Protein AF-C7PXC7-F1 (afdb_monomer_lite)

Structure (mmCIF, N/CA/C/O backbone):
data_AF-C7PXC7-F1
#
_entry.id   AF-C7PXC7-F1
#
loop_
_atom_site.group_PDB
_atom_site.id
_atom_site.type_symbol
_atom_site.label_atom_id
_atom_site.label_alt_id
_atom_site.label_comp_id
_atom_site.label_asym_id
_atom_site.label_entity_id
_atom_site.label_seq_id
_atom_site.pdbx_PDB_ins_code
_atom_site.Cartn_x
_atom_site.Cartn_y
_atom_site.Cartn_z
_atom_site.occupancy
_atom_site.B_iso_or_equiv
_atom_site.auth_seq_id
_atom_site.auth_comp_id
_atom_site.auth_asym_id
_atom_site.auth_atom_id
_atom_site.pdbx_PDB_model_num
ATOM 1 N N . MET A 1 1 ? 40.708 -35.203 -14.924 1.00 46.69 1 MET A N 1
ATOM 2 C CA . MET A 1 1 ? 39.515 -34.508 -14.401 1.00 46.69 1 MET A CA 1
ATOM 3 C C . MET A 1 1 ? 39.346 -33.243 -15.216 1.00 46.69 1 MET A C 1
ATOM 5 O O . MET A 1 1 ? 40.074 -32.284 -15.006 1.00 46.69 1 MET A O 1
ATOM 9 N N . THR A 1 2 ? 38.504 -33.308 -16.240 1.00 40.88 2 THR A N 1
ATOM 10 C CA . THR A 1 2 ? 38.221 -32.206 -17.162 1.00 40.88 2 THR A CA 1
ATOM 11 C C . THR A 1 2 ? 37.295 -31.234 -16.440 1.00 40.88 2 THR A C 1
ATOM 13 O O . THR A 1 2 ? 36.222 -31.642 -16.003 1.00 40.88 2 THR A O 1
ATOM 16 N N . ALA A 1 3 ? 37.729 -29.988 -16.244 1.00 40.59 3 ALA A N 1
ATOM 17 C CA . ALA A 1 3 ? 36.865 -28.939 -15.719 1.00 40.59 3 ALA A CA 1
ATOM 18 C C . ALA A 1 3 ? 35.674 -28.782 -16.673 1.00 40.59 3 ALA A C 1
ATOM 20 O O . ALA A 1 3 ? 35.872 -28.580 -17.873 1.00 40.59 3 ALA A O 1
ATOM 21 N N . ALA A 1 4 ? 34.457 -28.947 -16.153 1.00 44.12 4 ALA A N 1
ATOM 22 C CA . ALA A 1 4 ? 33.250 -28.635 -16.900 1.00 44.12 4 ALA A CA 1
ATOM 23 C C . ALA A 1 4 ? 33.334 -27.169 -17.343 1.00 44.12 4 ALA A C 1
ATOM 25 O O . ALA A 1 4 ? 33.662 -26.294 -16.537 1.00 44.12 4 ALA A O 1
ATOM 26 N N . ALA A 1 5 ? 33.110 -26.921 -18.633 1.00 42.75 5 ALA A N 1
ATOM 27 C CA . ALA A 1 5 ? 32.988 -25.568 -19.147 1.00 42.75 5 ALA A CA 1
ATOM 28 C C . ALA A 1 5 ? 31.879 -24.841 -18.364 1.00 42.75 5 ALA A C 1
ATOM 30 O O . ALA A 1 5 ? 30.877 -25.483 -18.036 1.00 42.75 5 ALA A O 1
ATOM 31 N N . PRO A 1 6 ? 32.046 -23.546 -18.038 1.00 45.69 6 PRO A N 1
ATOM 32 C CA . PRO A 1 6 ? 30.973 -22.775 -17.429 1.00 45.69 6 PRO A CA 1
ATOM 33 C C . PRO A 1 6 ? 29.742 -22.885 -18.330 1.00 45.69 6 PRO A C 1
ATOM 35 O O . PRO A 1 6 ? 29.840 -22.636 -19.534 1.00 45.69 6 PRO A O 1
ATOM 38 N N . GLU A 1 7 ? 28.614 -23.320 -17.759 1.00 50.44 7 GLU A N 1
ATOM 39 C CA . GLU A 1 7 ? 27.317 -23.259 -18.431 1.00 50.44 7 GLU A CA 1
ATOM 40 C C . GLU A 1 7 ? 27.177 -21.863 -19.034 1.00 50.44 7 GLU A C 1
ATOM 42 O O . GLU A 1 7 ? 27.480 -20.872 -18.363 1.00 50.44 7 GLU A O 1
ATOM 47 N N . ALA A 1 8 ? 26.820 -21.794 -20.320 1.00 54.22 8 ALA A N 1
ATOM 48 C CA . ALA A 1 8 ? 26.646 -20.535 -21.027 1.00 54.22 8 ALA A CA 1
ATOM 49 C C . ALA A 1 8 ? 25.685 -19.665 -20.210 1.00 54.22 8 ALA A C 1
ATOM 51 O O . ALA A 1 8 ? 24.493 -19.957 -20.136 1.00 54.22 8 ALA A O 1
ATOM 52 N N . GLY A 1 9 ? 26.239 -18.666 -19.517 1.00 61.06 9 GLY A N 1
ATOM 53 C CA . GLY A 1 9 ? 25.481 -17.834 -18.599 1.00 61.06 9 GLY A CA 1
ATOM 54 C C . GLY A 1 9 ? 24.332 -17.194 -19.359 1.00 61.06 9 GLY A C 1
ATOM 55 O O . GLY A 1 9 ? 24.565 -16.568 -20.393 1.00 61.06 9 GLY A O 1
ATOM 56 N N . VAL A 1 10 ? 23.107 -17.390 -18.864 1.00 73.44 10 VAL A N 1
ATOM 57 C CA . VAL A 1 10 ? 21.910 -16.690 -19.348 1.00 73.44 10 VAL A CA 1
ATOM 58 C C . VAL A 1 10 ? 22.270 -15.215 -19.497 1.00 73.44 10 VAL A C 1
ATOM 60 O O . VAL A 1 10 ? 22.797 -14.626 -18.544 1.00 73.44 10 VAL A O 1
ATOM 63 N N . ARG A 1 11 ? 22.057 -14.632 -20.687 1.00 86.38 11 ARG A N 1
ATOM 64 C CA . ARG A 1 11 ? 22.387 -13.218 -20.891 1.00 86.38 11 ARG A CA 1
ATOM 65 C C . ARG A 1 11 ? 21.546 -12.419 -19.907 1.00 86.38 11 ARG A C 1
ATOM 67 O O . ARG A 1 11 ? 20.379 -12.727 -19.688 1.00 86.38 11 ARG A O 1
ATOM 74 N N . GLU A 1 12 ? 22.128 -11.386 -19.310 1.00 87.31 12 GLU A N 1
ATOM 75 C CA . GLU A 1 12 ? 21.404 -10.531 -18.365 1.00 87.31 12 GLU A CA 1
ATOM 76 C C . GLU A 1 12 ? 20.091 -10.006 -18.968 1.00 87.31 12 GLU A C 1
ATOM 78 O O . GLU A 1 12 ? 19.062 -10.023 -18.298 1.00 87.31 12 GLU A O 1
ATOM 83 N N . ALA A 1 13 ? 20.107 -9.654 -20.256 1.00 91.50 13 ALA A N 1
ATOM 84 C CA . ALA A 1 13 ? 18.925 -9.257 -21.012 1.00 91.50 13 ALA A CA 1
ATOM 85 C C . ALA A 1 13 ? 17.808 -10.319 -21.019 1.00 91.50 13 AL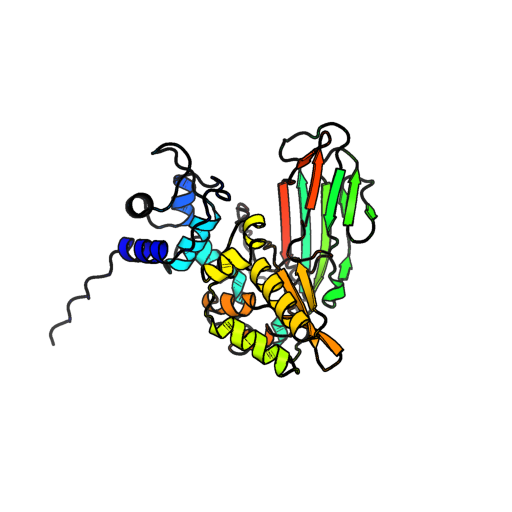A A C 1
ATOM 87 O O . ALA A 1 13 ? 16.654 -9.972 -20.785 1.00 91.50 13 ALA A O 1
ATOM 88 N N . ASP A 1 14 ? 18.135 -11.607 -21.189 1.00 94.50 14 ASP A N 1
ATOM 89 C CA . ASP A 1 14 ? 17.142 -12.693 -21.246 1.00 94.50 14 ASP A CA 1
ATOM 90 C C . ASP A 1 14 ? 16.324 -12.765 -19.942 1.00 94.50 14 ASP A C 1
ATOM 92 O O . ASP A 1 14 ? 15.116 -12.987 -19.966 1.00 94.50 14 ASP A O 1
ATOM 96 N N . ARG A 1 15 ? 16.967 -12.507 -18.793 1.00 95.25 15 ARG A N 1
ATOM 97 C CA . ARG A 1 15 ? 16.298 -12.456 -17.481 1.00 95.25 15 ARG A CA 1
ATOM 98 C C . ARG A 1 15 ? 15.295 -11.305 -17.391 1.00 95.25 15 ARG A C 1
ATOM 100 O O . ARG A 1 15 ? 14.211 -11.477 -16.841 1.00 95.25 15 ARG A O 1
ATOM 107 N N . TRP A 1 16 ? 15.662 -10.125 -17.882 1.00 97.69 16 TRP A N 1
ATOM 108 C CA . TRP A 1 16 ? 14.784 -8.953 -17.867 1.00 97.69 16 TRP A CA 1
ATOM 109 C C . TRP A 1 16 ? 13.616 -9.100 -18.844 1.00 97.69 16 TRP A C 1
ATOM 111 O O . TRP A 1 16 ? 12.503 -8.691 -18.521 1.00 97.69 16 TRP A O 1
ATOM 121 N N . LEU A 1 17 ? 13.847 -9.720 -20.001 1.00 98.06 17 LEU A N 1
ATOM 122 C CA . LEU A 1 17 ? 12.802 -10.017 -20.980 1.00 98.06 17 LEU A CA 1
ATOM 123 C C . LEU A 1 17 ? 11.788 -11.035 -20.433 1.00 98.06 17 LEU A C 1
ATOM 125 O O . LEU A 1 17 ? 10.590 -10.774 -20.488 1.00 98.06 17 LEU A O 1
ATOM 129 N N . ASP A 1 18 ? 12.245 -12.119 -19.799 1.00 97.62 18 ASP A N 1
ATOM 130 C CA . ASP A 1 18 ? 11.357 -13.067 -19.101 1.00 97.62 18 ASP A CA 1
ATOM 131 C C . ASP A 1 18 ? 10.550 -12.386 -17.977 1.00 97.62 18 ASP A C 1
ATOM 133 O O . ASP A 1 18 ? 9.362 -12.650 -17.776 1.00 97.62 18 ASP A O 1
ATOM 137 N N . ALA A 1 19 ? 11.174 -11.458 -17.247 1.00 97.75 19 ALA A N 1
ATOM 138 C CA . ALA A 1 19 ? 10.479 -10.677 -16.231 1.00 97.75 19 ALA A CA 1
ATOM 139 C C . ALA A 1 19 ? 9.395 -9.771 -16.830 1.00 97.75 19 ALA A C 1
ATOM 141 O O . ALA A 1 19 ? 8.314 -9.650 -16.246 1.00 97.75 19 ALA A O 1
ATOM 142 N N . LEU A 1 20 ? 9.654 -9.160 -17.989 1.00 98.50 20 LEU A N 1
ATOM 143 C CA . LEU A 1 20 ? 8.678 -8.339 -18.700 1.00 98.50 20 LEU A CA 1
ATOM 144 C C . LEU A 1 20 ? 7.466 -9.168 -19.132 1.00 98.50 20 LEU A C 1
ATOM 146 O O . LEU A 1 20 ? 6.343 -8.755 -18.857 1.00 98.50 20 LEU A O 1
ATOM 150 N N . GLU A 1 21 ? 7.677 -10.353 -19.708 1.00 97.69 21 GLU A N 1
ATOM 151 C CA . GLU A 1 21 ? 6.592 -11.252 -20.135 1.00 97.69 21 GLU A CA 1
ATOM 152 C C . GLU A 1 21 ? 5.669 -11.656 -18.980 1.00 97.69 21 GLU A C 1
ATOM 154 O O . GLU A 1 21 ? 4.458 -11.801 -19.151 1.00 97.69 21 GLU A O 1
ATOM 159 N N . ARG A 1 22 ? 6.229 -11.816 -17.777 1.00 96.06 22 ARG A N 1
ATOM 160 C CA . ARG A 1 22 ? 5.455 -12.158 -16.581 1.00 96.06 22 ARG A CA 1
ATOM 161 C C . ARG A 1 22 ? 4.819 -10.932 -15.925 1.00 96.06 22 ARG A C 1
ATOM 163 O O . ARG A 1 22 ? 3.880 -11.097 -15.147 1.00 96.06 22 ARG A O 1
ATOM 170 N N . THR A 1 23 ? 5.292 -9.717 -16.172 1.00 97.38 23 THR A N 1
ATOM 171 C CA . THR A 1 23 ? 4.815 -8.524 -15.458 1.00 97.38 23 THR A CA 1
ATOM 172 C C . THR A 1 23 ? 3.424 -8.108 -15.936 1.00 97.38 23 THR A C 1
ATOM 174 O O . THR A 1 23 ? 3.180 -7.952 -17.127 1.00 97.38 23 THR A O 1
ATOM 177 N N . TYR A 1 24 ? 2.499 -7.880 -14.998 1.00 97.75 24 TYR A N 1
ATOM 178 C CA . TYR A 1 24 ? 1.243 -7.205 -15.328 1.00 97.75 24 TYR A CA 1
ATOM 179 C C . TYR A 1 24 ? 1.517 -5.708 -15.495 1.00 97.75 24 TYR A C 1
ATOM 181 O O . TYR A 1 24 ? 1.819 -5.019 -14.517 1.00 97.75 24 TYR A O 1
ATOM 189 N N . LEU A 1 25 ? 1.443 -5.233 -16.737 1.00 98.31 25 LEU A N 1
ATOM 190 C CA . LEU A 1 25 ? 1.681 -3.837 -17.096 1.00 98.31 25 LEU A CA 1
ATOM 191 C C . LEU A 1 25 ? 0.424 -2.993 -16.858 1.00 98.31 25 LEU A C 1
ATOM 193 O O . LEU A 1 25 ? -0.695 -3.435 -17.124 1.00 98.31 25 LEU A O 1
ATOM 197 N N . VAL A 1 26 ? 0.610 -1.760 -16.390 1.00 98.44 26 VAL A N 1
ATOM 198 C CA . VAL A 1 26 ? -0.467 -0.794 -16.159 1.00 98.44 26 VAL A CA 1
ATOM 199 C C . VAL A 1 26 ? -1.205 -0.529 -17.479 1.00 98.44 26 VAL A C 1
ATOM 201 O O . VAL A 1 26 ? -0.589 -0.104 -18.457 1.00 98.44 26 VAL A O 1
ATOM 204 N N . PRO A 1 27 ? -2.523 -0.755 -17.551 1.00 98.06 27 PRO A N 1
ATOM 205 C CA . PRO A 1 27 ? -3.308 -0.442 -18.739 1.00 98.06 27 PRO A CA 1
ATOM 206 C C . PRO A 1 27 ? -3.198 1.028 -19.175 1.00 98.06 27 PRO A C 1
ATOM 208 O O . PRO A 1 27 ? -2.980 1.915 -18.352 1.00 98.06 27 PRO A O 1
ATOM 211 N N . GLU A 1 28 ? -3.348 1.288 -20.476 1.00 97.00 28 GLU A N 1
ATOM 212 C CA . GLU A 1 28 ? -3.158 2.619 -21.079 1.00 97.00 28 GLU A CA 1
ATOM 213 C C . GLU A 1 28 ? -4.016 3.713 -20.422 1.00 97.00 28 GLU A C 1
ATOM 215 O O . GLU A 1 28 ? -3.525 4.810 -20.173 1.00 97.00 28 GLU A O 1
ATOM 220 N N . ASP A 1 29 ? -5.257 3.390 -20.058 1.00 96.88 29 ASP A N 1
ATOM 221 C CA . ASP A 1 29 ? -6.220 4.275 -19.394 1.00 96.88 29 ASP A CA 1
ATOM 222 C C . ASP A 1 29 ? -5.796 4.724 -17.983 1.00 96.88 29 ASP A C 1
ATOM 224 O O . ASP A 1 29 ? -6.312 5.718 -17.473 1.00 96.88 29 ASP A O 1
ATOM 228 N N . HIS A 1 30 ? -4.829 4.035 -17.372 1.00 97.25 30 HIS A N 1
ATOM 229 C CA . HIS A 1 30 ? -4.297 4.338 -16.037 1.00 97.25 30 HIS A CA 1
ATOM 230 C C . HIS A 1 30 ? -2.814 4.727 -16.041 1.00 97.25 30 HIS A C 1
ATOM 232 O O . HIS A 1 30 ? -2.253 5.026 -14.983 1.00 97.25 30 HIS A O 1
ATOM 238 N N . ARG A 1 31 ? -2.167 4.707 -17.208 1.00 97.06 31 ARG A N 1
ATOM 239 C CA . ARG A 1 31 ? -0.724 4.905 -17.344 1.00 97.06 31 ARG A CA 1
ATOM 240 C C . ARG A 1 31 ? -0.350 6.372 -17.162 1.00 97.06 31 ARG A C 1
ATOM 242 O O . ARG A 1 31 ? -0.932 7.258 -17.785 1.00 97.06 31 ARG A O 1
ATOM 249 N N . VAL A 1 32 ? 0.683 6.632 -16.363 1.00 95.31 32 VAL A N 1
ATOM 250 C CA . VAL A 1 32 ? 1.208 7.986 -16.145 1.00 95.31 32 VAL A CA 1
ATOM 251 C C . VAL A 1 32 ? 2.721 8.008 -16.317 1.00 95.31 32 VAL A C 1
ATOM 253 O O . VAL A 1 32 ? 3.456 7.327 -15.606 1.00 95.31 32 VAL A O 1
ATOM 256 N N . GLY A 1 33 ? 3.197 8.855 -17.229 1.00 96.50 33 GLY A N 1
ATOM 257 C CA . GLY A 1 33 ? 4.624 9.076 -17.444 1.00 96.50 33 GLY A CA 1
ATOM 258 C C . GLY A 1 33 ? 5.230 9.759 -16.225 1.00 96.50 33 GLY A C 1
ATOM 259 O O . GLY A 1 33 ? 4.829 10.870 -15.881 1.00 96.50 33 GLY A O 1
ATOM 260 N N . TYR A 1 34 ? 6.158 9.080 -15.551 1.00 96.38 34 TYR A N 1
ATOM 261 C CA . TYR A 1 34 ? 6.725 9.559 -14.290 1.00 96.38 34 TYR A CA 1
ATOM 262 C C . TYR A 1 34 ? 8.249 9.633 -14.316 1.00 96.38 34 TYR A C 1
ATOM 264 O O . TYR A 1 34 ? 8.823 10.619 -13.859 1.00 96.38 34 TYR A O 1
ATOM 272 N N . PHE A 1 35 ? 8.907 8.606 -14.851 1.00 97.44 35 PHE A N 1
ATOM 273 C CA . PHE A 1 35 ? 10.362 8.562 -14.952 1.00 97.44 35 PHE A CA 1
ATOM 274 C C . PHE A 1 35 ? 10.802 8.786 -16.387 1.00 97.44 35 PHE A C 1
ATOM 276 O O . PHE A 1 35 ? 10.291 8.127 -17.285 1.00 97.44 35 PHE A O 1
ATOM 283 N N . ASP A 1 36 ? 11.769 9.673 -16.596 1.00 97.56 36 ASP A N 1
ATOM 284 C CA . ASP A 1 36 ? 12.503 9.709 -17.856 1.00 97.56 36 ASP A CA 1
ATOM 285 C C . ASP A 1 36 ? 13.440 8.489 -17.974 1.00 97.56 36 ASP A C 1
ATOM 287 O O . ASP A 1 36 ? 13.603 7.690 -17.042 1.00 97.56 36 ASP A O 1
ATOM 291 N N . ARG A 1 37 ? 14.082 8.344 -19.134 1.00 96.94 37 ARG A N 1
ATOM 292 C CA . ARG A 1 37 ? 15.039 7.263 -19.404 1.00 96.94 37 ARG A CA 1
ATOM 293 C C . ARG A 1 37 ? 16.194 7.200 -18.398 1.00 96.94 37 ARG A C 1
ATOM 295 O O . ARG A 1 37 ? 16.595 6.105 -18.004 1.00 96.94 37 ARG A O 1
ATOM 302 N N . VAL A 1 38 ? 16.728 8.344 -17.964 1.00 97.06 38 VAL A N 1
ATOM 303 C CA . VAL A 1 38 ? 17.860 8.394 -17.021 1.00 97.06 38 VAL A CA 1
ATOM 304 C C . VAL A 1 38 ? 17.432 7.853 -15.659 1.00 97.06 38 VAL A C 1
ATOM 306 O O . VAL A 1 38 ? 18.125 7.018 -15.075 1.00 97.06 38 VAL A O 1
ATOM 309 N N . ALA A 1 39 ? 16.267 8.273 -15.171 1.00 97.62 39 ALA A N 1
ATOM 310 C CA . ALA A 1 39 ? 15.699 7.787 -13.925 1.00 97.62 39 ALA A CA 1
ATOM 311 C C . ALA A 1 39 ? 15.306 6.303 -14.010 1.00 97.62 39 ALA A C 1
ATOM 313 O O . ALA A 1 39 ? 15.524 5.566 -13.049 1.00 97.62 39 ALA A O 1
ATOM 314 N N . ALA A 1 40 ? 14.797 5.839 -15.157 1.00 97.81 40 ALA A N 1
ATOM 315 C CA . ALA A 1 40 ? 14.513 4.424 -15.386 1.00 97.81 40 ALA A CA 1
ATOM 316 C C . ALA A 1 40 ? 15.787 3.564 -15.291 1.00 97.81 40 ALA A C 1
ATOM 318 O O . ALA A 1 40 ? 15.799 2.551 -14.588 1.00 97.81 40 ALA A O 1
ATOM 319 N N . LEU A 1 41 ? 16.886 3.997 -15.920 1.00 97.88 41 LEU A N 1
ATOM 320 C CA . LEU A 1 41 ? 18.187 3.324 -15.826 1.00 97.88 41 LEU A CA 1
ATOM 321 C C . LEU A 1 41 ? 18.738 3.321 -14.397 1.00 97.88 41 LEU A C 1
ATOM 323 O O . LEU A 1 41 ? 19.240 2.295 -13.931 1.00 97.88 41 LEU A O 1
ATOM 327 N N . ASP A 1 42 ? 18.628 4.442 -13.681 1.00 97.81 42 ASP A N 1
ATOM 328 C CA . ASP A 1 42 ? 19.062 4.534 -12.285 1.00 97.81 42 ASP A CA 1
ATOM 329 C C . ASP A 1 42 ? 18.242 3.613 -11.366 1.00 97.81 42 ASP A C 1
ATOM 331 O O . ASP A 1 42 ? 18.792 2.957 -10.477 1.00 97.81 42 ASP A O 1
ATOM 335 N N . MET A 1 43 ? 16.935 3.505 -11.613 1.00 97.19 43 MET A N 1
ATOM 336 C CA . MET A 1 43 ? 16.022 2.654 -10.856 1.00 97.19 43 MET A CA 1
ATOM 337 C C . MET A 1 43 ? 16.260 1.162 -11.123 1.00 97.19 43 MET A C 1
ATOM 339 O O . MET A 1 43 ? 16.385 0.388 -10.169 1.00 97.19 43 MET A O 1
ATOM 343 N N . LEU A 1 44 ? 16.335 0.753 -12.394 1.00 97.94 44 LEU A N 1
ATOM 344 C CA . LEU A 1 44 ? 16.456 -0.654 -12.790 1.00 97.94 44 LEU A CA 1
ATOM 345 C C . LEU A 1 44 ? 17.882 -1.198 -12.658 1.00 97.94 44 LEU A C 1
ATOM 347 O O . LEU A 1 44 ? 18.051 -2.374 -12.352 1.00 97.94 44 LEU A O 1
ATOM 351 N N . ARG A 1 45 ? 18.902 -0.354 -12.868 1.00 97.62 45 ARG A N 1
ATOM 352 C CA . ARG A 1 45 ? 20.327 -0.739 -12.901 1.00 97.62 45 ARG A CA 1
ATOM 353 C C . ARG A 1 45 ? 20.674 -1.807 -13.956 1.00 97.62 45 ARG A C 1
ATOM 355 O O . ARG A 1 45 ? 21.669 -2.497 -13.787 1.00 97.62 45 ARG A O 1
ATOM 362 N N . CYS A 1 46 ? 19.895 -1.921 -15.035 1.00 96.12 46 CYS A N 1
ATOM 363 C CA . CYS A 1 46 ? 20.058 -2.951 -16.075 1.00 96.12 46 CYS A CA 1
ATOM 364 C C . CYS A 1 46 ? 20.992 -2.564 -17.241 1.00 96.12 46 CYS A C 1
ATOM 366 O O . CYS A 1 46 ? 21.341 -3.413 -18.052 1.00 96.12 46 CYS A O 1
ATOM 368 N N . GLY A 1 47 ? 21.423 -1.301 -17.326 1.00 96.12 47 GLY A N 1
ATOM 369 C CA . GLY A 1 47 ? 22.220 -0.799 -18.451 1.00 96.12 47 GLY A CA 1
ATOM 370 C C . GLY A 1 47 ? 21.368 -0.381 -19.654 1.00 96.12 47 GLY A C 1
ATOM 371 O O . GLY A 1 47 ? 20.187 -0.706 -19.752 1.00 96.12 47 GLY A O 1
ATOM 372 N N . GLU A 1 48 ? 21.965 0.403 -20.552 1.00 96.75 48 GLU A N 1
ATOM 373 C CA . GLU A 1 48 ? 21.235 1.032 -21.658 1.00 96.75 48 GLU A CA 1
ATOM 374 C C . GLU A 1 48 ? 20.752 0.020 -22.703 1.00 96.75 48 GLU A C 1
ATOM 376 O O . GLU A 1 48 ? 19.577 0.034 -23.061 1.00 96.75 48 GLU A O 1
ATOM 381 N N . GLU A 1 49 ? 21.619 -0.913 -23.104 1.00 96.69 49 GLU A N 1
ATOM 382 C CA . GLU A 1 49 ? 21.294 -1.967 -24.076 1.00 96.69 49 GLU A CA 1
ATOM 383 C C . GLU A 1 49 ? 20.099 -2.820 -23.617 1.00 96.69 49 GLU A C 1
ATOM 385 O O . GLU A 1 49 ? 19.189 -3.092 -24.396 1.00 96.69 49 GLU A O 1
ATOM 390 N N . VAL A 1 50 ? 20.046 -3.189 -22.330 1.00 97.62 50 VAL A N 1
ATOM 391 C CA . VAL A 1 50 ? 18.929 -3.975 -21.779 1.00 97.62 50 VAL A CA 1
ATOM 392 C C . VAL A 1 50 ? 17.634 -3.166 -21.770 1.00 97.62 50 VAL A C 1
ATOM 394 O O . VAL A 1 50 ? 16.579 -3.703 -22.101 1.00 97.62 50 VAL A O 1
ATOM 397 N N . LEU A 1 51 ? 17.685 -1.874 -21.428 1.00 97.69 51 LEU A N 1
ATOM 398 C CA . LEU A 1 51 ? 16.496 -1.022 -21.476 1.00 97.69 51 LEU A CA 1
ATOM 399 C C . LEU A 1 51 ? 15.972 -0.856 -22.912 1.00 97.69 51 LEU A C 1
ATOM 401 O O . LEU A 1 51 ? 14.760 -0.848 -23.120 1.00 97.69 51 LEU A O 1
ATOM 405 N N . GLU A 1 52 ? 16.854 -0.755 -23.908 1.00 96.75 52 GLU A N 1
ATOM 406 C CA . GLU A 1 52 ? 16.457 -0.743 -25.322 1.00 96.75 52 GLU A CA 1
ATOM 407 C C . GLU A 1 52 ? 15.799 -2.055 -25.746 1.00 96.75 52 GLU A C 1
ATOM 409 O O . GLU A 1 52 ? 14.754 -2.028 -26.401 1.00 96.75 52 GLU A O 1
ATOM 414 N N . GLU A 1 53 ? 16.369 -3.196 -25.347 1.00 97.56 53 GLU A N 1
ATOM 415 C CA . GLU A 1 53 ? 15.771 -4.508 -25.600 1.00 97.56 53 GLU A CA 1
ATOM 416 C C . GLU A 1 53 ? 14.382 -4.624 -24.944 1.00 97.56 53 GLU A C 1
ATOM 418 O O . GLU A 1 53 ? 13.445 -5.082 -25.596 1.00 97.56 53 GLU A O 1
ATOM 423 N N . LEU A 1 54 ? 14.208 -4.128 -23.713 1.00 98.06 54 LEU A N 1
ATOM 424 C CA . LEU A 1 54 ? 12.918 -4.092 -23.013 1.00 98.06 54 LEU A CA 1
ATOM 425 C C . LEU A 1 54 ? 11.874 -3.233 -23.739 1.00 98.06 54 LEU A C 1
ATOM 427 O O . LEU A 1 54 ? 10.747 -3.682 -23.939 1.00 98.06 54 LEU A O 1
ATOM 431 N N . VAL A 1 55 ? 12.230 -2.015 -24.160 1.00 97.75 55 VAL A N 1
ATOM 432 C CA . VAL A 1 55 ? 11.321 -1.133 -24.920 1.00 97.75 55 VAL A CA 1
ATOM 433 C C . VAL A 1 55 ? 10.937 -1.783 -26.248 1.00 97.75 55 VAL A C 1
ATOM 435 O O . VAL A 1 55 ? 9.759 -1.833 -26.599 1.00 97.75 55 VAL A O 1
ATOM 438 N N . LYS A 1 56 ? 11.909 -2.362 -26.960 1.00 97.25 56 LYS A N 1
ATOM 439 C CA . LYS A 1 56 ? 11.664 -3.097 -28.208 1.00 97.25 56 LYS A CA 1
ATOM 440 C C . LYS A 1 56 ? 10.762 -4.319 -28.001 1.00 97.25 56 LYS A C 1
ATOM 442 O O . LYS A 1 56 ? 9.988 -4.652 -28.896 1.00 97.25 56 LYS A O 1
ATOM 447 N N . ALA A 1 57 ? 10.860 -4.972 -26.846 1.00 97.94 57 ALA A N 1
ATOM 448 C CA . ALA A 1 57 ? 10.033 -6.112 -26.462 1.00 97.94 57 ALA A CA 1
ATOM 449 C C . ALA A 1 57 ? 8.642 -5.721 -25.931 1.00 97.94 57 ALA A C 1
ATOM 451 O O . ALA A 1 57 ? 7.831 -6.602 -25.658 1.00 97.94 57 ALA A O 1
ATOM 452 N N . GLY A 1 58 ? 8.336 -4.424 -25.823 1.00 97.56 58 GLY A N 1
ATOM 453 C CA . GLY A 1 58 ? 7.005 -3.938 -25.464 1.00 97.56 58 GLY A CA 1
ATOM 454 C C . GLY A 1 58 ? 6.873 -3.381 -24.049 1.00 97.56 58 GLY A C 1
ATOM 455 O O . GLY A 1 58 ? 5.744 -3.215 -23.594 1.00 97.56 58 GLY A O 1
ATOM 456 N N . LEU A 1 59 ? 7.971 -3.054 -23.353 1.00 98.19 59 LEU A N 1
ATOM 457 C CA . LEU A 1 59 ? 7.891 -2.206 -22.159 1.00 98.19 59 LEU A CA 1
ATOM 458 C C . LEU A 1 59 ? 7.299 -0.848 -22.572 1.00 98.19 59 LEU A C 1
ATOM 460 O O . LEU A 1 59 ? 7.942 -0.140 -23.353 1.00 98.19 59 LEU A O 1
ATOM 464 N N . PRO A 1 60 ? 6.105 -0.452 -22.094 1.00 97.88 60 PRO A N 1
ATOM 465 C CA . PRO A 1 60 ? 5.402 0.618 -22.773 1.00 97.88 60 PRO A CA 1
ATOM 466 C C . PRO A 1 60 ? 5.834 1.990 -22.262 1.00 97.88 60 PRO A C 1
ATOM 468 O O . PRO A 1 60 ? 6.061 2.212 -21.068 1.00 97.88 60 PRO A O 1
ATOM 471 N N . THR A 1 61 ? 5.923 2.921 -23.200 1.00 97.69 61 THR A N 1
ATOM 472 C CA . THR A 1 61 ? 6.446 4.269 -23.004 1.00 97.69 61 THR A CA 1
ATOM 473 C C . THR A 1 61 ? 5.410 5.313 -23.394 1.00 97.69 61 THR A C 1
ATOM 475 O O . THR A 1 61 ? 4.459 5.045 -24.127 1.00 97.69 61 THR A O 1
ATOM 478 N N . LEU A 1 62 ? 5.590 6.521 -22.876 1.00 97.06 62 LEU A N 1
ATOM 479 C CA . LEU A 1 62 ? 4.841 7.711 -23.261 1.00 97.06 62 LEU A CA 1
ATOM 480 C C . LEU A 1 62 ? 5.807 8.742 -23.849 1.00 97.06 62 LEU A C 1
ATOM 482 O O . LEU A 1 62 ? 6.951 8.833 -23.411 1.00 97.06 62 LEU A O 1
ATOM 486 N N . GLY A 1 63 ? 5.340 9.555 -24.793 1.00 94.38 63 GLY A N 1
ATOM 487 C CA . GLY A 1 63 ? 6.176 10.549 -25.473 1.00 94.38 63 GLY A CA 1
ATOM 488 C C . GLY A 1 63 ? 6.882 10.008 -26.718 1.00 94.38 63 GLY A C 1
ATOM 489 O O . GLY A 1 63 ? 6.573 8.926 -27.213 1.00 94.38 63 GLY A O 1
ATOM 490 N N . GLU A 1 64 ? 7.788 10.815 -27.265 1.00 91.50 64 GLU A N 1
ATOM 491 C CA . GLU A 1 64 ? 8.543 10.490 -28.480 1.00 91.50 64 GLU A CA 1
ATOM 492 C C . GLU A 1 64 ? 9.779 9.638 -28.165 1.00 91.50 64 GLU A C 1
ATOM 494 O O . GLU A 1 64 ? 10.290 9.647 -27.044 1.00 91.50 64 GLU A O 1
ATOM 499 N N . SER A 1 65 ? 10.295 8.922 -29.169 1.00 86.75 65 SER A N 1
ATOM 500 C CA . SER A 1 65 ? 11.507 8.119 -28.991 1.00 86.75 65 SER A CA 1
ATOM 501 C C . SER A 1 65 ? 12.724 8.995 -28.664 1.00 86.75 65 SER A C 1
ATOM 503 O O . SER A 1 65 ? 12.935 10.032 -29.291 1.00 86.75 65 SER A O 1
ATOM 505 N N . GLY A 1 66 ? 13.516 8.590 -27.670 1.00 81.94 66 GLY A N 1
ATOM 506 C CA . GLY A 1 66 ? 14.609 9.375 -27.090 1.00 81.94 66 GLY A CA 1
ATOM 507 C C . GLY A 1 66 ? 14.171 10.399 -26.033 1.00 81.94 66 GLY A C 1
ATOM 508 O O . GLY A 1 66 ? 15.024 10.986 -25.367 1.00 81.94 66 GLY A O 1
ATOM 509 N N . ALA A 1 67 ? 12.864 10.604 -25.856 1.00 92.88 67 ALA A N 1
ATOM 510 C CA . ALA A 1 67 ? 12.264 11.442 -24.820 1.00 92.88 67 ALA A CA 1
ATOM 511 C C . ALA A 1 67 ? 11.150 10.680 -24.079 1.00 92.88 67 ALA A C 1
ATOM 513 O O . ALA A 1 67 ? 10.142 11.266 -23.672 1.00 92.88 67 ALA A O 1
ATOM 514 N N . GLU A 1 68 ? 11.325 9.362 -23.940 1.00 95.75 68 GLU A N 1
ATOM 515 C CA . GLU A 1 68 ? 10.325 8.482 -23.356 1.00 95.75 68 GLU A CA 1
ATOM 516 C C . GLU A 1 68 ? 10.156 8.715 -21.853 1.00 95.75 68 GLU A C 1
ATOM 518 O O . GLU A 1 68 ? 11.121 8.871 -21.097 1.00 95.75 68 GLU A O 1
ATOM 523 N N . TRP A 1 69 ? 8.901 8.631 -21.421 1.00 98.12 69 TRP A N 1
ATOM 524 C CA . TRP A 1 69 ? 8.501 8.555 -20.028 1.00 98.12 69 TRP A CA 1
ATOM 525 C C . TRP A 1 69 ? 7.940 7.172 -19.718 1.00 98.12 69 TRP A C 1
ATOM 527 O O . TRP A 1 69 ? 7.124 6.627 -20.462 1.00 98.12 69 TRP A O 1
ATOM 537 N N . PHE A 1 70 ? 8.348 6.627 -18.582 1.00 98.38 70 PHE A N 1
ATOM 538 C CA . PHE A 1 70 ? 7.961 5.314 -18.093 1.00 98.38 70 PHE A CA 1
ATOM 539 C C . PHE A 1 70 ? 7.007 5.448 -16.910 1.00 98.38 70 PHE A C 1
ATOM 541 O O . PHE A 1 70 ? 7.135 6.360 -16.080 1.00 98.38 70 PHE A O 1
ATOM 548 N N . ASP A 1 71 ? 6.067 4.509 -16.816 1.00 98.12 71 ASP A N 1
ATOM 549 C CA . ASP A 1 71 ? 5.210 4.390 -15.644 1.00 98.12 71 ASP A CA 1
ATOM 550 C C . ASP A 1 71 ? 6.008 3.814 -14.468 1.00 98.12 71 ASP A C 1
ATOM 552 O O . ASP A 1 71 ? 6.682 2.786 -14.577 1.00 98.12 71 ASP A O 1
ATOM 556 N N . ARG A 1 72 ? 5.942 4.484 -13.315 1.00 97.25 72 ARG A N 1
ATOM 557 C CA . ARG A 1 72 ? 6.691 4.076 -12.119 1.00 97.25 72 ARG A CA 1
ATOM 558 C C . ARG A 1 72 ? 6.291 2.695 -11.599 1.00 97.25 72 ARG A C 1
ATOM 560 O O . ARG A 1 72 ? 7.125 2.026 -10.995 1.00 97.25 72 ARG A O 1
ATOM 567 N N . PHE A 1 73 ? 5.033 2.292 -11.776 1.00 97.62 73 PHE A N 1
ATOM 568 C CA . PHE A 1 73 ? 4.525 1.013 -11.293 1.00 97.62 73 PHE A CA 1
ATOM 569 C C . PHE A 1 73 ? 5.008 -0.129 -12.186 1.00 97.62 73 PHE A C 1
ATOM 571 O O . PHE A 1 73 ? 5.450 -1.146 -11.654 1.00 97.62 73 PHE A O 1
ATOM 578 N N . ASP A 1 74 ? 5.038 0.079 -13.506 1.00 98.50 74 ASP A N 1
ATOM 579 C CA . ASP A 1 74 ? 5.630 -0.873 -14.455 1.00 98.50 74 ASP A CA 1
ATOM 580 C C . ASP A 1 74 ? 7.109 -1.108 -14.134 1.00 98.50 74 ASP A C 1
ATOM 582 O O . ASP A 1 74 ? 7.523 -2.251 -13.944 1.00 98.50 74 ASP A O 1
ATOM 586 N N . LEU A 1 75 ? 7.896 -0.034 -13.972 1.00 98.38 75 LEU A N 1
ATOM 587 C CA . LEU A 1 75 ? 9.316 -0.161 -13.623 1.00 98.38 75 LEU A CA 1
ATOM 588 C C . LEU A 1 75 ? 9.527 -0.837 -12.263 1.00 98.38 75 LEU A C 1
ATOM 590 O O . LEU A 1 75 ? 10.464 -1.616 -12.097 1.00 98.38 75 LEU A O 1
ATOM 594 N N . PHE A 1 76 ? 8.670 -0.549 -11.281 1.00 97.75 76 PHE A N 1
ATOM 595 C CA . PHE A 1 76 ? 8.757 -1.155 -9.955 1.00 97.75 76 PHE A CA 1
ATOM 596 C C . PHE A 1 76 ? 8.481 -2.659 -10.004 1.00 97.75 76 PHE A C 1
ATOM 598 O O . PHE A 1 76 ? 9.272 -3.437 -9.475 1.00 97.75 76 PHE A O 1
ATOM 605 N N . ASN A 1 77 ? 7.391 -3.072 -10.652 1.00 97.88 77 ASN A N 1
ATOM 606 C CA . ASN A 1 77 ? 7.021 -4.482 -10.756 1.00 97.88 77 ASN A CA 1
ATOM 607 C C . ASN A 1 77 ? 8.036 -5.264 -11.597 1.00 97.88 77 ASN A C 1
ATOM 609 O O . ASN A 1 77 ? 8.444 -6.349 -11.189 1.00 97.88 77 ASN A O 1
ATOM 613 N N . LEU A 1 78 ? 8.512 -4.683 -12.704 1.00 98.44 78 LEU A N 1
ATOM 614 C CA . LEU A 1 78 ? 9.548 -5.283 -13.544 1.00 98.44 78 LEU A CA 1
ATOM 615 C C . LEU A 1 78 ? 10.851 -5.502 -12.764 1.00 98.44 78 LEU A C 1
ATOM 617 O O . LEU A 1 78 ? 11.456 -6.569 -12.852 1.00 98.44 78 LEU A O 1
ATOM 621 N N . ALA A 1 79 ? 11.268 -4.515 -11.966 1.00 97.94 79 ALA A N 1
ATOM 622 C CA . ALA A 1 79 ? 12.450 -4.629 -11.116 1.00 97.94 79 ALA A CA 1
ATOM 623 C C . ALA A 1 79 ? 12.343 -5.780 -10.106 1.00 97.94 79 ALA A C 1
ATOM 625 O O . ALA A 1 79 ? 13.324 -6.481 -9.877 1.00 97.94 79 ALA A O 1
ATOM 626 N N . LEU A 1 80 ? 11.166 -5.996 -9.512 1.00 96.38 80 LEU A N 1
ATOM 627 C CA . LEU A 1 80 ? 10.948 -7.122 -8.599 1.00 96.38 80 LEU A CA 1
ATOM 628 C C . LEU A 1 80 ? 10.889 -8.464 -9.330 1.00 96.38 80 LEU A C 1
ATOM 630 O O . LEU A 1 80 ? 11.453 -9.443 -8.848 1.00 96.38 80 LEU A O 1
ATOM 634 N N . ALA A 1 81 ? 10.236 -8.507 -10.492 1.00 96.94 81 ALA A N 1
ATOM 635 C CA . ALA A 1 81 ? 10.109 -9.716 -11.297 1.00 96.94 81 ALA A CA 1
ATOM 636 C C . ALA A 1 81 ? 11.452 -10.179 -11.888 1.00 96.94 81 ALA A C 1
ATOM 638 O O . ALA A 1 81 ? 11.632 -11.377 -12.121 1.00 96.94 81 ALA A O 1
ATOM 639 N N . SER A 1 82 ? 12.398 -9.255 -12.106 1.00 96.88 82 SER A N 1
ATOM 640 C CA . SER A 1 82 ? 13.701 -9.577 -12.691 1.00 96.88 82 SER A CA 1
ATOM 641 C C . SER A 1 82 ? 14.593 -10.393 -11.769 1.00 96.88 82 SER A C 1
ATOM 643 O O . SER A 1 82 ? 15.413 -11.160 -12.262 1.00 96.88 82 SER A O 1
ATOM 645 N N . GLY A 1 83 ? 14.474 -10.259 -10.445 1.00 95.06 83 GLY A N 1
ATOM 646 C CA . GLY A 1 83 ? 15.373 -10.945 -9.514 1.00 95.06 83 GLY A CA 1
ATOM 647 C C . GLY A 1 83 ? 16.847 -10.567 -9.727 1.00 95.06 83 GLY A C 1
ATOM 648 O O . GLY A 1 83 ? 17.745 -11.387 -9.515 1.00 95.06 83 GLY A O 1
ATOM 649 N N . SER A 1 84 ? 17.123 -9.350 -10.209 1.00 95.06 84 SER A N 1
ATOM 650 C CA . SER A 1 84 ? 18.486 -8.855 -10.441 1.00 95.06 84 SER A CA 1
ATOM 651 C C . SER A 1 84 ? 19.277 -8.675 -9.140 1.00 95.06 84 SER A C 1
ATOM 653 O O . SER A 1 84 ? 20.505 -8.727 -9.144 1.00 95.06 84 SER A O 1
ATOM 655 N N . GLN A 1 85 ? 18.575 -8.459 -8.021 1.00 94.75 85 GLN A N 1
ATOM 656 C CA . GLN A 1 85 ? 19.093 -8.098 -6.697 1.00 94.75 85 GLN A CA 1
ATOM 657 C C . GLN A 1 85 ? 19.877 -6.774 -6.648 1.00 94.75 85 GLN A C 1
ATOM 659 O O . GLN A 1 85 ? 20.372 -6.375 -5.587 1.00 94.75 85 GLN A O 1
ATOM 664 N N . ILE A 1 86 ? 20.002 -6.069 -7.774 1.00 95.75 86 ILE A N 1
ATOM 665 C CA . ILE A 1 86 ? 20.781 -4.833 -7.886 1.00 95.75 86 ILE A CA 1
ATOM 666 C C . ILE A 1 86 ? 19.908 -3.594 -8.054 1.00 95.75 86 ILE A C 1
ATOM 668 O O . ILE A 1 86 ? 20.383 -2.501 -7.714 1.00 95.75 86 ILE A O 1
ATOM 672 N N . SER A 1 87 ? 18.665 -3.760 -8.508 1.00 97.38 87 SER A N 1
ATOM 673 C CA . SER A 1 87 ? 17.728 -2.662 -8.728 1.00 97.38 87 SER A CA 1
ATOM 674 C C . SER A 1 87 ? 17.380 -1.932 -7.424 1.00 97.38 87 SER A C 1
ATOM 676 O O . SER A 1 87 ? 17.486 -2.468 -6.312 1.00 97.38 87 SER A O 1
ATOM 678 N N . VAL A 1 88 ? 16.979 -0.665 -7.551 1.00 96.62 88 VAL A N 1
ATOM 679 C CA . VAL A 1 88 ? 16.572 0.162 -6.408 1.00 96.62 88 VAL A CA 1
ATOM 680 C C . VAL A 1 88 ? 15.330 -0.419 -5.709 1.00 96.62 88 VAL A C 1
ATOM 682 O O . VAL A 1 88 ? 15.386 -0.549 -4.483 1.00 96.62 88 VAL A O 1
ATOM 685 N N . PRO A 1 89 ? 14.250 -0.832 -6.414 1.00 95.81 89 PRO A N 1
ATOM 686 C CA . PRO A 1 89 ? 13.073 -1.433 -5.780 1.00 95.81 89 PRO A CA 1
ATOM 687 C C . PRO A 1 89 ? 13.369 -2.704 -4.982 1.00 95.81 89 PRO A C 1
ATOM 689 O O . PRO A 1 89 ? 12.928 -2.802 -3.838 1.00 95.81 89 PRO A O 1
ATOM 692 N N . GLU A 1 90 ? 14.161 -3.638 -5.524 1.00 95.75 90 GLU A N 1
ATOM 693 C CA . GLU A 1 90 ? 14.511 -4.884 -4.824 1.00 95.75 90 GLU A CA 1
ATOM 694 C C . GLU A 1 90 ? 15.268 -4.598 -3.524 1.00 95.75 90 GLU A C 1
ATOM 696 O O . GLU A 1 90 ? 14.907 -5.092 -2.454 1.00 95.75 90 GLU A O 1
ATOM 701 N N . LYS A 1 91 ? 16.292 -3.737 -3.585 1.00 95.31 91 LYS A N 1
ATOM 702 C CA . LYS A 1 91 ? 17.062 -3.328 -2.400 1.00 95.31 91 LYS A CA 1
ATOM 703 C C . LYS A 1 91 ? 16.187 -2.622 -1.371 1.00 95.31 91 LYS A C 1
ATOM 705 O O . LYS A 1 91 ? 16.323 -2.869 -0.171 1.00 95.31 91 LYS A O 1
ATOM 710 N N . ALA A 1 92 ? 15.300 -1.745 -1.832 1.00 93.25 92 ALA A N 1
ATOM 711 C CA . ALA A 1 92 ? 14.427 -0.971 -0.968 1.00 93.25 92 ALA A CA 1
ATOM 712 C C . ALA A 1 92 ? 13.389 -1.855 -0.263 1.00 93.25 92 ALA A C 1
ATOM 714 O O . ALA A 1 92 ? 13.234 -1.730 0.954 1.00 93.25 92 ALA A O 1
ATOM 715 N N . ILE A 1 93 ? 12.743 -2.785 -0.977 1.00 92.94 93 ILE A N 1
ATOM 716 C CA . ILE A 1 93 ? 11.832 -3.774 -0.383 1.00 92.94 93 ILE A CA 1
ATOM 717 C C . ILE A 1 93 ? 12.582 -4.681 0.590 1.00 92.94 93 ILE A C 1
ATOM 719 O O . ILE A 1 93 ? 12.169 -4.799 1.742 1.00 92.94 93 ILE A O 1
ATOM 723 N N . LYS A 1 94 ? 13.732 -5.240 0.197 1.00 92.94 94 LYS A N 1
ATOM 724 C CA . LYS A 1 94 ? 14.527 -6.108 1.076 1.00 92.94 94 LYS A CA 1
ATOM 725 C C . LYS A 1 94 ? 14.888 -5.402 2.384 1.00 92.94 94 LYS A C 1
ATOM 727 O O . LYS A 1 94 ? 14.751 -5.963 3.472 1.00 92.94 94 LYS A O 1
ATOM 732 N N . TYR A 1 95 ? 15.308 -4.140 2.295 1.00 92.38 95 TYR A N 1
ATOM 733 C CA . TYR A 1 95 ? 15.571 -3.325 3.474 1.00 92.38 95 TYR A CA 1
ATOM 734 C C . TYR A 1 95 ? 14.297 -3.069 4.288 1.00 92.38 95 TYR A C 1
ATOM 736 O O . TYR A 1 95 ? 14.317 -3.226 5.509 1.00 92.38 95 TYR A O 1
ATOM 744 N N . ALA A 1 96 ? 13.188 -2.694 3.651 1.00 90.88 96 ALA A N 1
ATOM 745 C CA . ALA A 1 96 ? 11.913 -2.414 4.309 1.00 90.88 96 ALA A CA 1
ATOM 746 C C . ALA A 1 96 ? 11.359 -3.630 5.075 1.00 90.88 96 ALA A C 1
ATOM 748 O O . ALA A 1 96 ? 10.852 -3.475 6.186 1.00 90.88 96 ALA A O 1
ATOM 749 N N . LEU A 1 97 ? 11.541 -4.838 4.537 1.00 92.94 97 LEU A N 1
ATOM 750 C CA . LEU A 1 97 ? 11.036 -6.096 5.090 1.00 92.94 97 LEU A CA 1
ATOM 751 C C . LEU A 1 97 ? 11.956 -6.750 6.131 1.00 92.94 97 LEU A C 1
ATOM 753 O O . LEU A 1 97 ? 11.596 -7.770 6.709 1.00 92.94 97 LEU A O 1
ATOM 757 N N . ARG A 1 98 ? 13.096 -6.140 6.483 1.00 93.44 98 ARG A N 1
ATOM 758 C CA . ARG A 1 98 ? 14.055 -6.639 7.502 1.00 93.44 98 ARG A CA 1
ATOM 759 C C . ARG A 1 98 ? 13.499 -6.813 8.924 1.00 93.44 98 ARG A C 1
ATOM 761 O O . ARG A 1 98 ? 14.250 -6.981 9.874 1.00 93.44 98 ARG A O 1
ATOM 768 N N . TRP A 1 99 ? 12.218 -6.592 9.154 1.00 91.75 99 TRP A N 1
ATOM 769 C CA . TRP A 1 99 ? 11.592 -6.898 10.438 1.00 91.75 99 TRP A CA 1
ATOM 770 C C . TRP A 1 99 ? 10.924 -8.276 10.416 1.00 91.75 99 TRP A C 1
ATOM 772 O O . TRP A 1 99 ? 10.753 -8.874 11.472 1.00 91.75 99 TRP A O 1
ATOM 782 N N . MET A 1 100 ? 10.625 -8.798 9.224 1.00 94.56 100 MET A N 1
ATOM 783 C CA . MET A 1 100 ? 9.947 -10.073 9.006 1.00 94.56 100 MET A CA 1
ATOM 784 C C . MET A 1 100 ? 10.773 -11.287 9.440 1.00 94.56 100 MET A C 1
ATOM 786 O O . MET A 1 100 ? 10.212 -12.334 9.736 1.00 94.56 100 MET A O 1
ATOM 790 N N . HIS A 1 101 ? 12.103 -11.164 9.519 1.00 94.31 101 HIS A N 1
ATOM 791 C CA . HIS A 1 101 ? 12.980 -12.246 9.991 1.00 94.31 101 HIS A CA 1
ATOM 792 C C . HIS A 1 101 ? 12.983 -12.411 11.515 1.00 94.31 101 HIS A C 1
ATOM 794 O O . HIS A 1 101 ? 13.565 -13.354 12.051 1.00 94.31 101 HIS A O 1
ATOM 800 N N . ARG A 1 102 ? 12.427 -11.443 12.247 1.00 93.19 102 ARG A N 1
ATOM 801 C CA . ARG A 1 102 ? 12.365 -11.473 13.710 1.00 93.19 102 ARG A CA 1
ATOM 802 C C . ARG A 1 102 ? 11.147 -12.277 14.160 1.00 93.19 102 ARG A C 1
ATOM 804 O O . ARG A 1 102 ? 10.229 -12.466 13.383 1.00 93.19 102 ARG A O 1
ATOM 811 N N . GLY A 1 103 ? 11.153 -12.754 15.402 1.00 93.69 103 GLY A N 1
ATOM 812 C CA . GLY A 1 103 ? 10.071 -13.588 15.934 1.00 93.69 103 GLY A CA 1
ATOM 813 C C . GLY A 1 103 ? 8.860 -12.806 16.467 1.00 93.69 103 GLY A C 1
ATOM 814 O O . GLY A 1 103 ? 8.902 -11.570 16.541 1.00 93.69 103 GLY A O 1
ATOM 815 N N . PRO A 1 104 ? 7.825 -13.523 16.945 1.00 95.50 104 PRO A N 1
ATOM 816 C CA . PRO A 1 104 ? 6.501 -12.966 17.227 1.00 95.50 104 PRO A CA 1
ATOM 817 C C . PRO A 1 104 ? 6.460 -11.759 18.166 1.00 95.50 104 PRO A C 1
ATOM 819 O O . PRO A 1 104 ? 5.710 -10.816 17.934 1.00 95.50 104 PRO A O 1
ATOM 822 N N . ARG A 1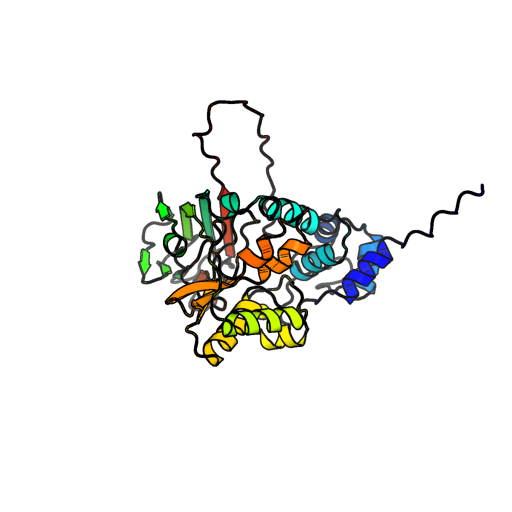 105 ? 7.333 -11.721 19.181 1.00 95.81 105 ARG A N 1
ATOM 823 C CA . ARG A 1 105 ? 7.449 -10.569 20.092 1.00 95.81 105 ARG A CA 1
ATOM 824 C C . ARG A 1 105 ? 7.689 -9.250 19.350 1.00 95.81 105 ARG A C 1
ATOM 826 O O . ARG A 1 105 ? 7.142 -8.225 19.731 1.00 95.81 105 ARG A O 1
ATOM 833 N N . THR A 1 106 ? 8.506 -9.257 18.300 1.00 94.94 106 THR A N 1
ATOM 834 C CA . THR A 1 106 ? 8.843 -8.026 17.564 1.00 94.94 106 THR A CA 1
ATOM 835 C C . THR A 1 106 ? 7.720 -7.528 16.659 1.00 94.94 106 THR A C 1
ATOM 837 O O . THR A 1 106 ? 7.750 -6.373 16.234 1.00 94.94 106 THR A O 1
ATOM 840 N N . TRP A 1 107 ? 6.741 -8.384 16.362 1.00 94.88 107 TRP A N 1
ATOM 841 C CA . TRP A 1 107 ? 5.558 -8.037 15.576 1.00 94.88 107 TRP A CA 1
ATOM 842 C C . TRP A 1 107 ? 4.456 -7.439 16.443 1.00 94.88 107 TRP A C 1
ATOM 844 O O . TRP A 1 107 ? 3.551 -6.803 15.914 1.00 94.88 107 TRP A O 1
ATOM 854 N N . THR A 1 108 ? 4.527 -7.630 17.763 1.00 96.25 108 THR A N 1
ATOM 855 C CA . THR A 1 108 ? 3.484 -7.206 18.702 1.00 96.25 108 THR A CA 1
ATOM 856 C C . THR A 1 108 ? 3.938 -6.182 19.728 1.00 96.25 108 THR A C 1
ATOM 858 O O . THR A 1 108 ? 3.105 -5.456 20.265 1.00 96.25 108 THR A O 1
ATOM 861 N N . GLU A 1 109 ? 5.245 -6.060 19.981 1.00 96.38 109 GLU A N 1
ATOM 862 C CA . GLU A 1 109 ? 5.763 -5.052 20.906 1.00 96.38 109 GLU A CA 1
ATOM 863 C C . GLU A 1 109 ? 5.351 -3.634 20.499 1.00 96.38 109 GLU A C 1
ATOM 865 O O . GLU A 1 109 ? 5.180 -3.328 19.318 1.00 96.38 109 GLU A O 1
ATOM 870 N N . ARG A 1 110 ? 5.212 -2.750 21.485 1.00 96.50 110 ARG A N 1
ATOM 871 C CA . ARG A 1 110 ? 4.897 -1.349 21.223 1.00 96.50 110 ARG A CA 1
ATOM 872 C C . ARG A 1 110 ? 6.031 -0.678 20.442 1.00 96.50 110 ARG A C 1
ATOM 874 O O . ARG A 1 110 ? 7.205 -0.831 20.783 1.00 96.50 110 ARG A O 1
ATOM 881 N N . LEU A 1 111 ? 5.669 0.087 19.419 1.00 96.12 111 LEU A N 1
ATOM 882 C CA . LEU A 1 111 ? 6.569 0.903 18.610 1.00 96.12 111 LEU A CA 1
ATOM 883 C C . LEU A 1 111 ? 6.098 2.352 18.613 1.00 96.12 111 LEU A C 1
ATOM 885 O O . LEU A 1 111 ? 4.902 2.607 18.551 1.00 96.12 111 LEU A O 1
ATOM 889 N N . ASP A 1 112 ? 7.043 3.287 18.630 1.00 96.94 112 ASP A N 1
ATOM 890 C CA . ASP A 1 112 ? 6.768 4.719 18.545 1.00 96.94 112 ASP A CA 1
ATOM 891 C C . ASP A 1 112 ? 7.292 5.295 17.229 1.00 96.94 112 ASP A C 1
ATOM 893 O O . ASP A 1 112 ? 8.368 4.929 16.737 1.00 96.94 112 ASP A O 1
ATOM 897 N N . TRP A 1 113 ? 6.534 6.233 16.670 1.00 96.88 113 TRP A N 1
ATOM 898 C CA . TRP A 1 113 ? 6.783 6.834 15.369 1.00 96.88 113 TRP A CA 1
ATOM 899 C C . TRP A 1 113 ? 6.545 8.342 15.419 1.00 96.88 113 TRP A C 1
ATOM 901 O O . TRP A 1 113 ? 5.664 8.815 16.131 1.00 96.88 113 TRP A O 1
ATOM 911 N N . THR A 1 114 ? 7.313 9.098 14.642 1.00 97.00 114 THR A N 1
ATOM 912 C CA . THR A 1 114 ? 6.971 10.472 14.257 1.00 97.00 114 THR A CA 1
ATOM 913 C C . THR A 1 114 ? 6.348 10.448 12.877 1.00 97.00 114 THR A C 1
ATOM 915 O O . THR A 1 114 ? 6.783 9.670 12.025 1.00 97.00 114 THR A O 1
ATOM 918 N N . PHE A 1 115 ? 5.379 11.321 12.621 1.00 96.69 115 PHE A N 1
ATOM 919 C CA . PHE A 1 115 ? 4.843 11.486 11.278 1.00 96.69 115 PHE A CA 1
ATOM 920 C C . PHE A 1 115 ? 4.673 12.948 10.877 1.00 96.69 115 PHE A C 1
ATOM 922 O O . PHE A 1 115 ? 4.504 13.838 11.713 1.00 96.69 115 PHE A O 1
ATOM 929 N N . VAL A 1 116 ? 4.695 13.170 9.566 1.00 97.44 116 VAL A N 1
ATOM 930 C CA . VAL A 1 116 ? 4.324 14.415 8.896 1.00 97.44 116 VAL A CA 1
ATOM 931 C C . VAL A 1 116 ? 3.526 14.054 7.649 1.00 97.44 116 VAL A C 1
ATOM 933 O O . VAL A 1 116 ? 3.944 13.196 6.870 1.00 97.44 116 VAL A O 1
ATOM 936 N N . VAL A 1 117 ? 2.393 14.717 7.449 1.00 97.31 117 VAL A N 1
ATOM 937 C CA . VAL A 1 117 ? 1.606 14.663 6.219 1.00 97.31 117 VAL A CA 1
ATOM 938 C C . VAL A 1 117 ? 1.459 16.080 5.685 1.00 97.31 117 VAL A C 1
ATOM 940 O O . VAL A 1 117 ? 0.962 16.956 6.390 1.00 97.31 117 VAL A O 1
ATOM 943 N N . ASP A 1 118 ? 1.878 16.283 4.440 1.00 97.56 118 ASP A N 1
ATOM 944 C CA . ASP A 1 118 ? 1.710 17.525 3.692 1.00 97.56 118 ASP A CA 1
ATOM 945 C C . ASP A 1 118 ? 0.736 17.285 2.530 1.00 97.56 118 ASP A C 1
ATOM 947 O O . ASP A 1 118 ? 0.928 16.368 1.722 1.00 97.56 118 ASP A O 1
ATOM 951 N N . LEU A 1 119 ? -0.290 18.128 2.429 1.00 97.75 119 LEU A N 1
ATOM 952 C CA . LEU A 1 119 ? -1.225 18.195 1.310 1.00 97.75 119 LEU A CA 1
ATOM 953 C C . LEU A 1 119 ? -1.067 19.530 0.585 1.00 97.75 119 LEU A C 1
ATOM 955 O O . LEU A 1 119 ? -1.123 20.595 1.203 1.00 97.75 119 LEU A O 1
ATOM 959 N N . SER A 1 120 ? -0.898 19.483 -0.734 1.00 97.06 120 SER A N 1
ATOM 960 C CA . SER A 1 120 ? -0.790 20.678 -1.572 1.00 97.06 120 SER A CA 1
ATOM 961 C C . SER A 1 120 ? -1.615 20.572 -2.852 1.00 97.06 120 SER A C 1
ATOM 963 O O . SER A 1 120 ? -1.988 19.488 -3.308 1.00 97.06 120 SER A O 1
ATOM 965 N N . CYS A 1 121 ? -1.954 21.734 -3.414 1.00 96.56 121 CYS A N 1
ATOM 966 C CA . CYS A 1 121 ? -2.816 21.819 -4.584 1.00 96.56 121 CYS A CA 1
ATOM 967 C C . CYS A 1 121 ? -2.001 21.376 -5.803 1.00 96.56 121 CYS A C 1
ATOM 969 O O . CYS A 1 121 ? -0.878 21.858 -5.980 1.00 96.56 121 CYS A O 1
ATOM 971 N N . PRO A 1 122 ? -2.529 20.499 -6.674 1.00 94.56 122 PRO A N 1
ATOM 972 C CA . PRO A 1 122 ? -1.807 20.089 -7.872 1.00 94.56 122 PRO A CA 1
ATOM 973 C C . PRO A 1 122 ? -1.606 21.231 -8.879 1.00 94.56 122 PRO A C 1
ATOM 975 O O . PRO A 1 122 ? -0.750 21.098 -9.749 1.00 94.56 122 PRO A O 1
ATOM 978 N N . LEU A 1 123 ? -2.355 22.335 -8.751 1.00 92.06 123 LEU A N 1
ATOM 979 C CA . LEU A 1 123 ? -2.263 23.538 -9.590 1.00 92.06 123 LEU A CA 1
ATOM 980 C C . LEU A 1 123 ? -1.247 24.575 -9.068 1.00 92.06 123 LEU A C 1
ATOM 982 O O . LEU A 1 123 ? -1.237 25.705 -9.546 1.00 92.06 123 LEU A O 1
ATOM 986 N N . ASP A 1 124 ? -0.448 24.226 -8.051 1.00 89.12 124 ASP A N 1
ATOM 987 C CA . ASP A 1 124 ? 0.536 25.067 -7.339 1.00 89.12 124 ASP A CA 1
ATOM 988 C C . ASP A 1 124 ? -0.047 26.271 -6.570 1.00 89.12 124 ASP A C 1
ATOM 990 O O . ASP A 1 124 ? 0.484 26.662 -5.533 1.00 89.12 124 ASP A O 1
ATOM 994 N N . THR A 1 125 ? -1.188 26.809 -6.999 1.00 89.75 125 THR A N 1
ATOM 995 C CA . THR A 1 125 ? -1.976 27.828 -6.294 1.00 89.75 125 THR A CA 1
ATOM 996 C C . THR A 1 125 ? -3.438 27.404 -6.185 1.00 89.75 125 THR A C 1
ATOM 998 O O . THR A 1 125 ? -3.999 26.776 -7.083 1.00 89.75 125 THR A O 1
ATOM 1001 N N . CYS A 1 126 ? -4.064 27.717 -5.049 1.00 93.50 126 CYS A N 1
ATOM 1002 C CA . CYS A 1 126 ? -5.489 27.464 -4.855 1.00 93.50 126 CYS A CA 1
ATOM 1003 C C . CYS A 1 126 ? -6.328 28.500 -5.610 1.00 93.50 126 CYS A C 1
ATOM 1005 O O . CYS A 1 126 ? -6.011 29.688 -5.604 1.00 93.50 126 CYS A O 1
ATOM 1007 N N . GLY A 1 127 ? -7.418 28.042 -6.220 1.00 90.69 127 GLY A N 1
ATOM 1008 C CA . GLY A 1 127 ? -8.495 28.890 -6.721 1.00 90.69 127 GLY A CA 1
ATOM 1009 C C . GLY A 1 127 ? -9.409 29.373 -5.592 1.00 90.69 127 GLY A C 1
ATOM 1010 O O . GLY A 1 127 ? -9.062 29.278 -4.417 1.00 90.69 127 GLY A O 1
ATOM 1011 N N . ALA A 1 128 ? -10.592 29.873 -5.952 1.00 91.69 128 ALA A N 1
ATOM 1012 C CA . ALA A 1 128 ? -11.597 30.302 -4.979 1.00 91.69 128 ALA A CA 1
ATOM 1013 C C . ALA A 1 128 ? -12.091 29.135 -4.103 1.00 91.69 128 ALA A C 1
ATOM 1015 O O . ALA A 1 128 ? -12.199 28.001 -4.583 1.00 91.69 128 ALA A O 1
ATOM 1016 N N . ASP A 1 129 ? -12.383 29.459 -2.840 1.00 93.62 129 ASP A N 1
ATOM 1017 C CA . ASP A 1 129 ? -12.987 28.593 -1.817 1.00 93.62 129 ASP A CA 1
ATOM 1018 C C . ASP A 1 129 ? -12.384 27.175 -1.733 1.00 93.62 129 ASP A C 1
ATOM 1020 O O . ASP A 1 129 ? -13.087 26.180 -1.920 1.00 93.62 129 ASP A O 1
ATOM 1024 N N . PRO A 1 130 ? -11.064 27.054 -1.497 1.00 96.94 130 PRO A N 1
ATOM 1025 C CA . PRO A 1 130 ? -10.410 25.759 -1.386 1.00 96.94 130 PRO A CA 1
ATOM 1026 C C . PRO A 1 130 ? -10.860 24.995 -0.135 1.00 96.94 130 PRO A C 1
ATOM 1028 O O . PRO A 1 130 ? -10.848 25.527 0.978 1.00 96.94 130 PRO A O 1
ATOM 1031 N N . GLU A 1 131 ? -11.174 23.716 -0.311 1.00 97.62 131 GLU A N 1
ATOM 1032 C CA . GLU A 1 131 ? -11.499 22.792 0.776 1.00 97.62 131 GLU A CA 1
ATOM 1033 C C . GLU A 1 131 ? -10.551 21.599 0.744 1.00 97.62 131 GLU A C 1
ATOM 1035 O O . GLU A 1 131 ? -10.171 21.109 -0.321 1.00 97.62 131 GLU A O 1
ATOM 1040 N N . TRP A 1 132 ? -10.173 21.121 1.921 1.00 98.06 132 TRP A N 1
ATOM 1041 C CA . TRP A 1 132 ? -9.265 20.001 2.113 1.00 98.06 132 TRP A CA 1
ATOM 1042 C C . TRP A 1 132 ? -9.900 19.001 3.057 1.00 98.06 132 TRP A C 1
ATOM 1044 O O . TRP A 1 132 ? -10.513 19.387 4.059 1.00 98.06 132 TRP A O 1
ATOM 1054 N N . SER A 1 133 ? -9.697 17.719 2.779 1.00 97.75 133 SER A N 1
ATOM 1055 C CA . SER A 1 133 ? -9.985 16.668 3.742 1.00 97.75 133 SER A CA 1
ATOM 1056 C C . SER A 1 133 ? -8.888 15.612 3.771 1.00 97.75 133 SER A C 1
ATOM 1058 O O . SER A 1 133 ? -8.239 15.345 2.758 1.00 97.75 133 SER A O 1
ATOM 1060 N N . HIS A 1 134 ? -8.683 15.015 4.940 1.00 97.88 134 HIS A N 1
ATOM 1061 C CA . HIS A 1 134 ? -7.845 13.840 5.123 1.00 97.88 134 HIS A CA 1
ATOM 1062 C C . HIS A 1 134 ? -8.509 12.887 6.116 1.00 97.88 134 HIS A C 1
ATOM 1064 O O . HIS A 1 134 ? -9.050 13.338 7.126 1.00 97.88 134 HIS A O 1
ATOM 1070 N N . ALA A 1 135 ? -8.457 11.581 5.867 1.00 97.62 135 ALA A N 1
ATOM 1071 C CA . ALA A 1 135 ? -8.987 10.591 6.799 1.00 97.62 135 ALA A CA 1
ATOM 1072 C C . ALA A 1 135 ? -8.250 10.638 8.149 1.00 97.62 135 ALA A C 1
ATOM 1074 O O . ALA A 1 135 ? -7.031 10.829 8.203 1.00 97.62 135 ALA A O 1
ATOM 1075 N N . GLN A 1 136 ? -8.979 10.456 9.245 1.00 96.50 136 GLN A N 1
ATOM 1076 C CA . GLN A 1 136 ? -8.398 10.390 10.582 1.00 96.50 136 GLN A CA 1
ATOM 1077 C C . GLN A 1 136 ? -7.461 9.185 10.712 1.00 96.50 136 GLN A C 1
ATOM 1079 O O . GLN A 1 136 ? -7.795 8.104 10.241 1.00 96.50 136 GLN A O 1
ATOM 1084 N N . MET A 1 137 ? -6.320 9.343 11.386 1.00 96.75 137 MET A N 1
ATOM 1085 C CA . MET A 1 137 ? -5.511 8.207 11.844 1.00 96.75 137 MET A CA 1
ATOM 1086 C C . MET A 1 137 ? -6.149 7.592 13.096 1.00 96.75 137 MET A C 1
ATOM 1088 O O . MET A 1 137 ? -6.472 8.331 14.023 1.00 96.75 137 MET A O 1
ATOM 1092 N N . LEU A 1 138 ? -6.286 6.267 13.137 1.00 96.88 138 LEU A N 1
ATOM 1093 C CA . LEU A 1 138 ? -6.943 5.515 14.215 1.00 96.88 138 LEU A CA 1
ATOM 1094 C C . LEU A 1 138 ? -5.966 4.534 14.895 1.00 96.88 138 LEU A C 1
ATOM 1096 O O . LEU A 1 138 ? -6.134 3.314 14.780 1.00 96.88 138 LEU A O 1
ATOM 1100 N N . PRO A 1 139 ? -4.898 5.003 15.563 1.00 96.50 139 PRO A N 1
ATOM 1101 C CA . PRO A 1 139 ? -3.963 4.101 16.232 1.00 96.50 139 PRO A CA 1
ATOM 1102 C C . PRO A 1 139 ? -4.610 3.278 17.354 1.00 96.50 139 PRO A C 1
ATOM 1104 O O . PRO A 1 139 ? -4.176 2.160 17.616 1.00 96.50 139 PRO A O 1
ATOM 1107 N N . GLU A 1 140 ? -5.679 3.763 17.981 1.00 95.69 140 GLU A N 1
ATOM 1108 C CA . GLU A 1 140 ? -6.436 3.044 19.006 1.00 95.69 140 GLU A CA 1
ATOM 1109 C C . GLU A 1 140 ? -7.055 1.738 18.486 1.00 95.69 140 GLU A C 1
ATOM 1111 O O . GLU A 1 140 ? -7.136 0.759 19.230 1.00 95.69 140 GLU A O 1
ATOM 1116 N N . ALA A 1 141 ? -7.392 1.666 17.190 1.00 93.06 141 ALA A N 1
ATOM 1117 C CA . ALA A 1 141 ? -7.880 0.438 16.557 1.00 93.06 141 ALA A CA 1
ATOM 1118 C C . ALA A 1 141 ? -6.809 -0.672 16.524 1.00 93.06 141 ALA A C 1
ATOM 1120 O O . ALA A 1 141 ? -7.122 -1.853 16.340 1.00 93.06 141 ALA A O 1
ATOM 1121 N N . VAL A 1 142 ? -5.545 -0.301 16.754 1.00 90.75 142 VAL A N 1
ATOM 1122 C CA . VAL A 1 142 ? -4.412 -1.216 16.888 1.00 90.75 142 VAL A CA 1
ATOM 1123 C C . VAL A 1 142 ? -3.708 -1.125 18.246 1.00 90.75 142 VAL A C 1
ATOM 1125 O O . VAL A 1 142 ? -2.513 -1.387 18.346 1.00 90.75 142 VAL A O 1
ATOM 1128 N N . GLY A 1 143 ? -4.431 -0.746 19.307 1.00 91.50 143 GLY A N 1
ATOM 1129 C CA . GLY A 1 143 ? -3.866 -0.664 20.662 1.00 91.50 143 GLY A CA 1
ATOM 1130 C C . GLY A 1 143 ? -2.746 0.375 20.797 1.00 91.50 143 GLY A C 1
ATOM 1131 O O . GLY A 1 143 ? -1.847 0.228 21.627 1.00 91.50 143 GLY A O 1
ATOM 1132 N N . GLY A 1 144 ? -2.751 1.371 19.918 1.00 96.06 144 GLY A N 1
ATOM 1133 C CA . GLY A 1 144 ? -1.838 2.498 19.885 1.00 96.06 144 GLY A CA 1
ATOM 1134 C C . GLY A 1 144 ? -2.486 3.791 20.375 1.00 96.06 144 GLY A C 1
ATOM 1135 O O . GLY A 1 144 ? -3.625 3.802 20.838 1.00 96.06 144 GLY A O 1
ATOM 1136 N N . GLU A 1 145 ? -1.762 4.900 20.243 1.00 97.38 145 GLU A N 1
ATOM 1137 C CA . GLU A 1 145 ? -2.271 6.235 20.575 1.00 97.38 145 GLU A CA 1
ATOM 1138 C C . GLU A 1 145 ? -1.619 7.325 19.712 1.00 97.38 145 GLU A C 1
ATOM 1140 O O . GLU A 1 145 ? -0.467 7.183 19.296 1.00 97.38 145 GLU A O 1
ATOM 1145 N N . LEU A 1 146 ? -2.348 8.417 19.463 1.00 97.31 146 LEU A N 1
ATOM 1146 C CA . LEU A 1 146 ? -1.863 9.627 18.791 1.00 97.31 146 LEU A CA 1
ATOM 1147 C C . LEU A 1 146 ? -1.574 10.712 19.838 1.00 97.31 146 LEU A C 1
ATOM 1149 O O . LEU A 1 146 ? -2.434 11.010 20.665 1.00 97.31 146 LEU A O 1
ATOM 1153 N N . TYR A 1 147 ? -0.398 11.338 19.786 1.00 97.25 147 TYR A N 1
ATOM 1154 C CA . TYR A 1 147 ? 0.007 12.378 20.736 1.00 97.25 147 TYR A CA 1
ATOM 1155 C C . TYR A 1 147 ? 0.888 13.456 20.087 1.00 97.25 147 TYR A C 1
ATOM 1157 O O . TYR A 1 147 ? 1.398 13.287 18.979 1.00 97.25 147 TYR A O 1
ATOM 1165 N N . ASP A 1 148 ? 1.030 14.604 20.759 1.00 96.62 148 ASP A N 1
ATOM 1166 C CA . ASP A 1 148 ? 1.732 15.803 20.259 1.00 96.62 148 ASP A CA 1
ATOM 1167 C C . ASP A 1 148 ? 1.290 16.251 18.856 1.00 96.62 148 ASP A C 1
ATOM 1169 O O . ASP A 1 148 ? 2.090 16.721 18.042 1.00 96.62 148 ASP A O 1
ATOM 1173 N N . TRP A 1 149 ? 0.005 16.071 18.557 1.00 96.19 149 TRP A N 1
ATOM 1174 C CA . TRP A 1 149 ? -0.555 16.367 17.250 1.00 96.19 149 TRP A CA 1
ATOM 1175 C C . TRP A 1 149 ? -0.629 17.878 17.004 1.00 96.19 149 TRP A C 1
ATOM 1177 O O . TRP A 1 149 ? -1.125 18.646 17.828 1.00 96.19 149 TRP A O 1
ATOM 1187 N N . LYS A 1 150 ? -0.127 18.299 15.845 1.00 97.38 150 LYS A N 1
ATOM 1188 C CA . LYS A 1 150 ? -0.141 19.672 15.345 1.00 97.38 150 LYS A CA 1
ATOM 1189 C C . LYS A 1 150 ? -0.732 19.698 13.947 1.00 97.38 150 LYS A C 1
ATOM 1191 O O . LYS A 1 150 ? -0.422 18.825 13.132 1.00 97.38 150 LYS A O 1
ATOM 1196 N N . VAL A 1 151 ? -1.531 20.720 13.665 1.00 97.88 151 VAL A N 1
ATOM 1197 C CA . VAL A 1 151 ? -2.126 20.964 12.351 1.00 97.88 151 VAL A CA 1
ATOM 1198 C C . VAL A 1 151 ? -1.887 22.417 11.964 1.00 97.88 151 VAL A C 1
ATOM 1200 O O . VAL A 1 151 ? -2.051 23.313 12.786 1.00 97.88 151 VAL A O 1
ATOM 1203 N N . GLU A 1 152 ? -1.491 22.628 10.717 1.00 97.19 152 GLU A N 1
ATOM 1204 C CA . GLU A 1 152 ? -1.211 23.922 10.113 1.00 97.19 152 GLU A CA 1
ATOM 1205 C C . GLU A 1 152 ? -1.909 23.989 8.745 1.00 97.19 152 GLU A C 1
ATOM 1207 O O . GLU A 1 152 ? -1.815 23.036 7.970 1.00 97.19 152 GLU A O 1
ATOM 1212 N N . PRO A 1 153 ? -2.582 25.094 8.401 1.00 95.94 153 PRO A N 1
ATOM 1213 C CA . PRO A 1 153 ? -2.785 26.291 9.216 1.00 95.94 153 PRO A CA 1
ATOM 1214 C C . PRO A 1 153 ? -3.814 26.083 10.343 1.00 95.94 153 PRO A C 1
ATOM 1216 O O . PRO A 1 153 ? -4.532 25.081 10.396 1.00 95.94 153 PRO A O 1
ATOM 1219 N N . GLU A 1 154 ? -3.893 27.061 11.247 1.00 94.25 154 GLU A N 1
ATOM 1220 C CA . GLU A 1 154 ? -4.947 27.109 12.262 1.00 94.25 154 GLU A CA 1
ATOM 1221 C C . GLU A 1 154 ? -6.342 27.133 11.608 1.00 94.25 154 GLU A C 1
ATOM 1223 O O . GLU A 1 154 ? -6.551 27.726 10.548 1.00 94.25 154 GLU A O 1
ATOM 1228 N N . GLY A 1 155 ? -7.316 26.480 12.248 1.00 94.50 155 GLY A N 1
ATOM 1229 C CA . GLY A 1 155 ? -8.703 26.395 11.772 1.00 94.50 155 GLY A CA 1
ATOM 1230 C C . GLY A 1 155 ? -9.080 25.059 11.127 1.00 94.50 155 GLY A C 1
ATOM 1231 O O . GLY A 1 155 ? -10.269 24.783 10.954 1.00 94.50 155 GLY A O 1
ATOM 1232 N N . ALA A 1 156 ? -8.106 24.198 10.830 1.00 96.88 156 ALA A N 1
ATOM 1233 C CA . ALA A 1 156 ? -8.380 22.802 10.514 1.00 96.88 156 ALA A CA 1
ATOM 1234 C C . ALA A 1 156 ? -8.964 22.076 11.741 1.00 96.88 156 ALA A C 1
ATOM 1236 O O . ALA A 1 156 ? -8.518 22.284 12.871 1.00 96.88 156 ALA A O 1
ATOM 1237 N N . ARG A 1 157 ? -9.973 21.227 11.535 1.00 96.62 157 ARG A N 1
ATOM 1238 C CA . ARG A 1 157 ? -10.686 20.537 12.622 1.00 96.62 157 ARG A CA 1
ATOM 1239 C C . ARG A 1 157 ? -11.180 19.162 12.204 1.00 96.62 157 ARG A C 1
ATOM 1241 O O . ARG A 1 157 ? -11.443 18.927 11.027 1.00 96.62 157 ARG A O 1
ATOM 1248 N N . MET A 1 158 ? -11.370 18.284 13.182 1.00 96.75 158 MET A N 1
ATOM 1249 C CA . MET A 1 158 ? -12.054 17.012 12.962 1.00 96.75 158 MET A CA 1
ATOM 1250 C C . MET A 1 158 ? -13.552 17.230 12.753 1.00 96.75 158 MET A C 1
ATOM 1252 O O . MET A 1 158 ? -14.202 17.939 13.523 1.00 96.75 158 MET A O 1
ATOM 1256 N N . VAL A 1 159 ? -14.097 16.620 11.704 1.00 97.12 159 VAL A N 1
ATOM 1257 C CA . VAL A 1 159 ? -15.529 16.566 11.397 1.00 97.12 159 VAL A CA 1
ATOM 1258 C C . VAL A 1 159 ? -15.872 15.111 11.101 1.00 97.12 159 VAL A C 1
ATOM 1260 O O . VAL A 1 159 ? -15.617 14.623 10.000 1.00 97.12 159 VAL A O 1
ATOM 1263 N N . GLY A 1 160 ? -16.410 14.415 12.105 1.00 95.81 160 GLY A N 1
ATOM 1264 C CA . GLY A 1 160 ? -16.477 12.954 12.082 1.00 95.81 160 GLY A CA 1
ATOM 1265 C C . GLY A 1 160 ? -15.074 12.368 11.919 1.00 95.81 160 GLY A C 1
ATOM 1266 O O . GLY A 1 160 ? -14.134 12.821 12.567 1.00 95.81 160 GLY A O 1
ATOM 1267 N N . ASP A 1 161 ? -14.941 11.453 10.970 1.00 96.44 161 ASP A N 1
ATOM 1268 C CA . ASP A 1 161 ? -13.733 10.670 10.694 1.00 96.44 161 ASP A CA 1
ATOM 1269 C C . ASP A 1 161 ? -12.721 11.375 9.766 1.00 96.44 161 ASP A C 1
ATOM 1271 O O . ASP A 1 161 ? -11.828 10.752 9.185 1.00 96.44 161 ASP A O 1
ATOM 1275 N N . GLN A 1 162 ? -12.865 12.689 9.571 1.00 97.56 162 GLN A N 1
ATOM 1276 C CA . GLN A 1 162 ? -12.038 13.464 8.646 1.00 97.56 162 GLN A CA 1
ATOM 1277 C C . GLN A 1 162 ? -11.497 14.740 9.283 1.00 97.56 162 GLN A C 1
ATOM 1279 O O . GLN A 1 162 ? -12.247 15.542 9.841 1.00 97.56 162 GLN A O 1
ATOM 1284 N N . LEU A 1 163 ? -10.198 14.978 9.110 1.00 97.88 163 LEU A N 1
ATOM 1285 C CA . LEU A 1 163 ? -9.601 16.293 9.292 1.00 97.88 163 LEU A CA 1
ATOM 1286 C C . LEU A 1 163 ? -10.018 17.162 8.108 1.00 97.88 163 LEU A C 1
ATOM 1288 O O . LEU A 1 163 ? -9.726 16.813 6.966 1.00 97.88 163 LEU A O 1
ATOM 1292 N N . ARG A 1 164 ? -10.688 18.284 8.366 1.00 98.06 164 ARG A N 1
ATOM 1293 C CA . ARG A 1 164 ? -11.155 19.214 7.334 1.00 98.06 164 ARG A CA 1
ATOM 1294 C C . ARG A 1 164 ? -10.594 20.608 7.536 1.00 98.06 164 ARG A C 1
ATOM 1296 O O . ARG A 1 164 ? -10.471 21.073 8.669 1.00 98.06 164 ARG A O 1
ATOM 1303 N N . TYR A 1 165 ? -10.321 21.287 6.430 1.00 98.06 165 TYR A N 1
ATOM 1304 C CA . TYR A 1 165 ? -9.886 22.679 6.414 1.00 98.06 165 TYR A CA 1
ATOM 1305 C C . TYR A 1 165 ? -10.478 23.413 5.207 1.00 98.06 165 TYR A C 1
ATOM 1307 O O . TYR A 1 165 ? -10.474 22.878 4.100 1.00 98.06 165 TYR A O 1
ATOM 1315 N N . SER A 1 166 ? -10.966 24.634 5.422 1.00 97.31 166 SER A N 1
ATOM 1316 C CA . SER A 1 166 ? -11.446 25.532 4.367 1.00 97.31 166 SER A CA 1
ATOM 1317 C C . SER A 1 166 ? -10.552 26.765 4.357 1.00 97.31 166 SER A C 1
ATOM 1319 O O . SER A 1 166 ? -10.531 27.523 5.327 1.00 97.31 166 SER A O 1
ATOM 1321 N N . GLY A 1 167 ? -9.789 26.946 3.285 1.00 95.69 167 GLY A N 1
ATOM 1322 C CA . GLY A 1 167 ? -8.800 28.011 3.175 1.00 95.69 167 GLY A CA 1
ATOM 1323 C C . GLY A 1 167 ? -7.589 27.627 2.322 1.00 95.69 167 GLY A C 1
ATOM 1324 O O . GLY A 1 167 ? -7.434 26.465 1.919 1.00 95.69 167 GLY A O 1
ATOM 1325 N N . PRO A 1 168 ? -6.753 28.615 1.963 1.00 94.06 168 PRO A N 1
ATOM 1326 C CA . PRO A 1 168 ? -5.603 28.387 1.101 1.00 94.06 168 PRO A CA 1
ATOM 1327 C C . PRO A 1 168 ? -4.635 27.390 1.749 1.00 94.06 168 PRO A C 1
ATOM 1329 O O . PRO A 1 168 ? -4.310 27.505 2.927 1.00 94.06 168 PRO A O 1
ATOM 1332 N N . GLY A 1 169 ? -4.192 26.398 0.972 1.00 90.44 169 GLY A N 1
ATOM 1333 C CA . GLY A 1 169 ? -3.194 25.427 1.422 1.00 90.44 169 GLY A CA 1
ATOM 1334 C C . GLY A 1 169 ? -1.760 25.980 1.415 1.00 90.44 169 GLY A C 1
ATOM 1335 O O . GLY A 1 169 ? -1.537 27.125 1.016 1.00 90.44 169 GLY A O 1
ATOM 1336 N N . PRO A 1 170 ? -0.767 25.154 1.786 1.00 95.12 170 PRO A N 1
ATOM 1337 C CA . PRO A 1 170 ? -0.885 23.717 2.055 1.00 95.12 170 PRO A CA 1
ATOM 1338 C C . PRO A 1 170 ? -1.557 23.402 3.400 1.00 95.12 170 PRO A C 1
ATOM 1340 O O . PRO A 1 170 ? -1.474 24.193 4.332 1.00 95.12 170 PRO A O 1
ATOM 1343 N N . LEU A 1 171 ? -2.187 22.227 3.499 1.00 97.44 171 LEU A N 1
ATOM 1344 C CA . LEU A 1 171 ? -2.609 21.644 4.778 1.00 97.44 171 LEU A CA 1
ATOM 1345 C C . LEU A 1 171 ? -1.523 20.669 5.234 1.00 97.44 171 LEU A C 1
ATOM 1347 O O . LEU A 1 171 ? -1.218 19.702 4.538 1.00 97.44 171 LEU A O 1
ATOM 1351 N N . ARG A 1 172 ? -0.955 20.911 6.409 1.00 98.06 172 ARG A N 1
ATOM 1352 C CA . ARG A 1 172 ? 0.069 20.080 7.031 1.00 98.06 172 ARG A CA 1
ATOM 1353 C C . ARG A 1 172 ? -0.396 19.610 8.395 1.00 98.06 172 ARG A C 1
ATOM 1355 O O . ARG A 1 172 ? -0.931 20.382 9.181 1.00 98.06 172 ARG A O 1
ATOM 1362 N N . PHE A 1 173 ? -0.133 18.356 8.725 1.00 97.88 173 PHE A N 1
ATOM 1363 C CA . PHE A 1 173 ? -0.285 17.880 10.093 1.00 97.88 173 PHE A CA 1
ATOM 1364 C C . PHE A 1 173 ? 0.816 16.895 10.460 1.00 97.88 173 PHE A C 1
ATOM 1366 O O . PHE A 1 173 ? 1.375 16.194 9.620 1.00 97.88 173 PHE A O 1
ATOM 1373 N N . SER A 1 174 ? 1.189 16.898 11.732 1.00 98.00 174 SER A N 1
ATOM 1374 C CA . SER A 1 174 ? 2.321 16.129 12.241 1.00 98.00 174 SER A CA 1
ATOM 1375 C C . SER A 1 174 ? 2.115 15.764 13.697 1.00 98.00 174 SER A C 1
ATOM 1377 O O . SER A 1 174 ? 1.346 16.418 14.395 1.00 98.00 174 SER A O 1
ATOM 1379 N N . GLY A 1 175 ? 2.807 14.739 14.163 1.00 97.50 175 GLY A N 1
ATOM 1380 C CA . GLY A 1 175 ? 2.718 14.320 15.552 1.00 97.50 175 GLY A CA 1
ATOM 1381 C C . GLY A 1 175 ? 3.507 13.053 15.805 1.00 97.50 175 GLY A C 1
ATOM 1382 O O . GLY A 1 175 ? 4.375 12.658 15.017 1.00 97.50 175 GLY A O 1
ATOM 1383 N N . ASN A 1 176 ? 3.181 12.418 16.919 1.00 97.75 176 ASN A N 1
ATOM 1384 C CA . ASN A 1 176 ? 3.714 11.132 17.310 1.00 97.75 176 ASN A CA 1
ATOM 1385 C C . ASN A 1 176 ? 2.593 10.104 17.377 1.00 97.75 176 ASN A C 1
ATOM 1387 O O . ASN A 1 176 ? 1.476 10.415 17.781 1.00 97.75 176 ASN A O 1
ATOM 1391 N N . VAL A 1 177 ? 2.904 8.870 17.009 1.00 97.56 177 VAL A N 1
ATOM 1392 C CA . VAL A 1 177 ? 1.970 7.757 17.116 1.00 97.56 177 VAL A CA 1
ATOM 1393 C C . VAL A 1 177 ? 2.675 6.562 17.726 1.00 97.56 177 VAL A C 1
ATOM 1395 O O . VAL A 1 177 ? 3.817 6.270 17.372 1.00 97.56 177 VAL A O 1
ATOM 1398 N N . SER A 1 178 ? 2.004 5.879 18.646 1.00 97.81 178 SER A N 1
ATOM 1399 C CA . SER A 1 178 ? 2.407 4.541 19.060 1.00 97.81 178 SER A CA 1
ATOM 1400 C C . SER A 1 178 ? 1.518 3.498 18.395 1.00 97.81 178 SER A C 1
ATOM 1402 O O . SER A 1 178 ? 0.346 3.753 18.131 1.00 97.81 178 SER A O 1
ATOM 1404 N N . THR A 1 179 ? 2.080 2.332 18.108 1.00 97.38 179 THR A N 1
ATOM 1405 C CA . THR A 1 179 ? 1.364 1.158 17.604 1.00 97.38 179 THR A CA 1
ATOM 1406 C C . THR A 1 179 ? 1.746 -0.050 18.443 1.00 97.38 179 THR A C 1
ATOM 1408 O O . THR A 1 179 ? 2.877 -0.147 18.923 1.00 97.38 179 THR A O 1
ATOM 1411 N N . SER A 1 180 ? 0.826 -0.989 18.621 1.00 97.00 180 SER A N 1
ATOM 1412 C CA . SER A 1 180 ? 1.113 -2.288 19.226 1.00 97.00 180 SER A CA 1
ATOM 1413 C C . SER A 1 180 ? 0.445 -3.389 18.411 1.00 97.00 180 SER A C 1
ATOM 1415 O O . SER A 1 180 ? -0.280 -3.127 17.451 1.00 97.00 180 SER A O 1
ATOM 1417 N N . GLY A 1 181 ? 0.777 -4.636 18.714 1.00 95.88 181 GLY A N 1
ATOM 1418 C CA . GLY A 1 181 ? 0.177 -5.777 18.051 1.00 95.88 181 GLY A CA 1
ATOM 1419 C C . GLY A 1 181 ? -0.278 -6.826 19.043 1.00 95.88 181 GLY A C 1
ATOM 1420 O O . GLY A 1 181 ? 0.012 -6.770 20.236 1.00 95.88 181 GLY A O 1
ATOM 1421 N N . GLU A 1 182 ? -0.990 -7.805 18.517 1.00 96.94 182 GLU A N 1
ATOM 1422 C CA . GLU A 1 182 ? -1.600 -8.876 19.282 1.00 96.94 182 GLU A CA 1
ATOM 1423 C C . GLU A 1 182 ? -1.631 -10.126 18.410 1.00 96.94 182 GLU A C 1
ATOM 1425 O O . GLU A 1 182 ? -2.157 -10.092 17.295 1.00 96.94 182 GLU A O 1
ATOM 1430 N N . LEU A 1 183 ? -1.041 -11.216 18.908 1.00 97.19 183 LEU A N 1
ATOM 1431 C CA . LEU A 1 183 ? -1.133 -12.506 18.236 1.00 97.19 183 LEU A CA 1
ATOM 1432 C C . LEU A 1 183 ? -2.524 -13.072 18.481 1.00 97.19 183 LEU A C 1
ATOM 1434 O O . LEU A 1 183 ? -2.939 -13.230 19.628 1.00 97.19 183 LEU A O 1
ATOM 1438 N N . MET A 1 184 ? -3.215 -13.388 17.399 1.00 97.00 184 MET A N 1
ATOM 1439 C CA . MET A 1 184 ? -4.557 -13.942 17.420 1.00 97.00 184 MET A CA 1
ATOM 1440 C C . MET A 1 184 ? -4.628 -15.101 16.432 1.00 97.00 184 MET A C 1
ATOM 1442 O O . MET A 1 184 ? -3.951 -15.110 15.406 1.00 97.00 184 MET A O 1
ATOM 1446 N N . GLU A 1 185 ? -5.465 -16.080 16.750 1.00 95.88 185 GLU A N 1
ATOM 1447 C CA . GLU A 1 185 ? -5.745 -17.225 15.888 1.00 95.88 185 GLU A CA 1
ATOM 1448 C C . GLU A 1 185 ? -7.096 -17.026 15.205 1.00 95.88 185 GLU A C 1
ATOM 1450 O O . GLU A 1 185 ? -8.073 -16.714 15.886 1.00 95.88 185 GLU A O 1
ATOM 1455 N N . LEU A 1 186 ? -7.176 -17.245 13.893 1.00 97.31 186 LEU A N 1
ATOM 1456 C CA . LEU A 1 186 ? -8.445 -17.299 13.169 1.00 97.31 186 LEU A CA 1
ATOM 1457 C C . LEU A 1 186 ? -9.144 -18.646 13.431 1.00 97.31 186 LEU A C 1
ATOM 1459 O O . LEU A 1 186 ? -8.708 -19.692 12.950 1.00 97.31 186 LEU A O 1
ATOM 1463 N N . ARG A 1 187 ? -10.223 -18.630 14.215 1.00 97.81 187 ARG A N 1
ATOM 1464 C CA . ARG A 1 187 ? -10.903 -19.825 14.729 1.00 97.81 187 ARG A CA 1
ATOM 1465 C C . ARG A 1 187 ? -11.861 -20.422 13.715 1.00 97.81 187 ARG A C 1
ATOM 1467 O O . ARG A 1 187 ? -11.851 -21.646 13.545 1.00 97.81 187 ARG A O 1
ATOM 1474 N N . SER A 1 188 ? -12.646 -19.591 13.028 1.00 98.50 188 SER A N 1
ATOM 1475 C CA . SER A 1 188 ? -13.646 -20.074 12.081 1.00 98.50 188 SER A CA 1
ATOM 1476 C C . SER A 1 188 ? -13.002 -20.943 10.997 1.00 98.50 188 SER A C 1
ATOM 1478 O O . SER A 1 188 ? -12.104 -20.485 10.280 1.00 98.50 188 SER A O 1
ATOM 1480 N N . PRO A 1 189 ? -13.434 -22.208 10.841 1.00 98.38 189 PRO A N 1
ATOM 1481 C CA . PRO A 1 189 ? -12.988 -23.036 9.727 1.00 98.38 189 PRO A CA 1
ATOM 1482 C C . PRO A 1 189 ? -13.497 -22.499 8.381 1.00 98.38 189 PRO A C 1
ATOM 1484 O O . PRO A 1 189 ? -12.849 -22.723 7.364 1.00 98.38 189 PRO A O 1
ATOM 1487 N N . VAL A 1 190 ? -14.619 -21.768 8.369 1.00 98.69 190 VAL A N 1
ATOM 1488 C CA . VAL A 1 190 ? -15.178 -21.160 7.153 1.00 98.69 190 VAL A CA 1
ATOM 1489 C C . VAL A 1 190 ? -14.285 -20.019 6.674 1.00 98.69 190 VAL A C 1
ATOM 1491 O O . VAL A 1 190 ? -13.872 -20.021 5.517 1.00 98.69 190 VAL A O 1
ATOM 1494 N N . LEU A 1 191 ? -13.911 -19.095 7.567 1.00 98.69 191 LEU A N 1
ATOM 1495 C CA . LEU A 1 191 ? -13.006 -17.992 7.224 1.00 98.69 191 LEU A CA 1
ATOM 1496 C C . LEU A 1 191 ? -11.639 -18.509 6.764 1.00 98.69 191 LEU A C 1
ATOM 1498 O O . LEU A 1 191 ? -11.116 -18.048 5.751 1.00 98.69 191 LEU A O 1
ATOM 1502 N N . ARG A 1 192 ? -11.085 -19.514 7.457 1.00 98.25 192 ARG A N 1
ATOM 1503 C CA . ARG A 1 192 ? -9.830 -20.166 7.048 1.00 98.25 192 ARG A CA 1
ATOM 1504 C C . ARG A 1 192 ? -9.925 -20.761 5.648 1.00 98.25 192 ARG A C 1
ATOM 1506 O O . ARG A 1 192 ? -9.050 -20.495 4.832 1.00 98.25 192 ARG A O 1
ATOM 1513 N N . LYS A 1 193 ? -11.007 -21.483 5.343 1.00 98.56 193 LYS A N 1
ATOM 1514 C CA . LYS A 1 193 ? -11.217 -22.082 4.020 1.00 98.56 193 LYS A CA 1
ATOM 1515 C C . LYS A 1 193 ? -11.282 -21.037 2.905 1.00 98.56 193 LYS A C 1
ATOM 1517 O O . LYS A 1 193 ? -10.673 -21.246 1.864 1.00 98.56 193 LYS A O 1
ATOM 1522 N N . ILE A 1 194 ? -11.968 -19.912 3.123 1.00 98.69 194 ILE A N 1
ATOM 1523 C CA . ILE A 1 194 ? -12.039 -18.811 2.143 1.00 98.69 194 ILE A CA 1
ATOM 1524 C C . ILE A 1 194 ? -10.640 -18.254 1.850 1.00 98.69 194 ILE A C 1
ATOM 1526 O O . ILE A 1 194 ? -10.286 -18.010 0.698 1.00 98.69 194 ILE A O 1
ATOM 1530 N N . ILE A 1 195 ? -9.822 -18.076 2.887 1.00 98.19 195 ILE A N 1
ATOM 1531 C CA . ILE A 1 195 ? -8.462 -17.546 2.749 1.00 98.19 195 ILE A CA 1
ATOM 1532 C C . ILE A 1 195 ? -7.543 -18.563 2.062 1.00 98.19 195 ILE A C 1
ATOM 1534 O O . ILE A 1 195 ? -6.763 -18.194 1.187 1.00 98.19 195 ILE A O 1
ATOM 1538 N N . GLU A 1 196 ? -7.649 -19.843 2.420 1.00 97.75 196 GLU A N 1
ATOM 1539 C CA . GLU A 1 196 ? -6.942 -20.935 1.745 1.00 97.75 196 GLU A CA 1
ATOM 1540 C C . GLU A 1 196 ? -7.300 -20.992 0.255 1.00 97.75 196 GLU A C 1
ATOM 1542 O O . GLU A 1 196 ? -6.399 -21.071 -0.579 1.00 97.75 196 GLU A O 1
ATOM 1547 N N . ASP A 1 197 ? -8.587 -20.885 -0.086 1.00 98.31 197 ASP A N 1
ATOM 1548 C CA . ASP A 1 197 ? -9.055 -20.849 -1.474 1.00 98.31 197 ASP A CA 1
ATOM 1549 C C . ASP A 1 197 ? -8.490 -19.646 -2.224 1.00 98.31 197 ASP A C 1
ATOM 1551 O O . ASP A 1 197 ? -8.000 -19.795 -3.341 1.00 98.31 197 ASP A O 1
ATOM 1555 N N . PHE A 1 198 ? -8.482 -18.471 -1.593 1.00 97.75 198 PHE A N 1
ATOM 1556 C CA . PHE A 1 198 ? -7.894 -17.266 -2.167 1.00 97.75 198 PHE A CA 1
ATOM 1557 C C . PHE A 1 198 ? -6.406 -17.445 -2.505 1.00 97.75 198 PHE A C 1
ATOM 1559 O O . PHE A 1 198 ? -5.976 -17.083 -3.602 1.00 97.75 198 PHE A O 1
ATOM 1566 N N . PHE A 1 199 ? -5.618 -18.044 -1.607 1.00 97.06 199 PHE A N 1
ATOM 1567 C CA . PHE A 1 199 ? -4.208 -18.338 -1.883 1.00 97.06 199 PHE A CA 1
ATOM 1568 C C . PHE A 1 199 ? -4.022 -19.452 -2.918 1.00 97.06 199 PHE A C 1
ATOM 1570 O O . PHE A 1 199 ? -3.096 -19.377 -3.726 1.00 97.06 199 PHE A O 1
ATOM 1577 N N . ALA A 1 200 ? -4.897 -20.461 -2.934 1.00 97.56 200 ALA A N 1
ATOM 1578 C CA . ALA A 1 200 ? -4.820 -21.586 -3.864 1.00 97.56 200 ALA A CA 1
ATOM 1579 C C . ALA A 1 200 ? -5.014 -21.174 -5.333 1.00 97.56 200 ALA A C 1
ATOM 1581 O O . ALA A 1 200 ? -4.516 -21.865 -6.221 1.00 97.56 200 ALA A O 1
ATOM 1582 N N . VAL A 1 201 ? -5.682 -20.043 -5.601 1.00 97.44 201 VAL A N 1
ATOM 1583 C CA . VAL A 1 201 ? -5.774 -19.481 -6.962 1.00 97.44 201 VAL A CA 1
ATOM 1584 C C . VAL A 1 201 ? -4.401 -19.047 -7.495 1.00 97.44 201 VAL A C 1
ATOM 1586 O O . VAL A 1 201 ? -4.178 -19.071 -8.704 1.00 97.44 201 VAL A O 1
ATOM 1589 N N . GLY A 1 202 ? -3.460 -18.686 -6.618 1.00 95.69 202 GLY A N 1
ATOM 1590 C CA . GLY A 1 202 ? -2.110 -18.290 -7.023 1.00 95.69 202 GLY A CA 1
ATOM 1591 C C . GLY A 1 202 ? -2.025 -16.872 -7.591 1.00 95.69 202 GLY A C 1
ATOM 1592 O O . GLY A 1 202 ? -1.203 -16.611 -8.471 1.00 95.69 202 GLY A O 1
ATOM 1593 N N . TYR A 1 203 ? -2.864 -15.948 -7.103 1.00 97.00 203 TYR A N 1
ATOM 1594 C CA . TYR A 1 203 ? -2.737 -14.531 -7.446 1.00 97.00 203 TYR A CA 1
ATOM 1595 C C . TYR A 1 203 ? -1.360 -13.990 -7.072 1.00 97.00 203 TYR A C 1
ATOM 1597 O O . TYR A 1 203 ? -0.782 -14.349 -6.045 1.00 97.00 203 TYR A O 1
ATOM 1605 N N . ARG A 1 204 ? -0.863 -13.064 -7.890 1.00 95.25 204 ARG A N 1
ATOM 1606 C CA . ARG A 1 204 ? 0.420 -12.402 -7.656 1.00 95.25 204 ARG A CA 1
ATOM 1607 C C . ARG A 1 204 ? 0.218 -11.012 -7.088 1.00 95.25 204 ARG A C 1
ATOM 1609 O O . ARG A 1 204 ? -0.666 -10.268 -7.521 1.00 95.25 204 ARG A O 1
ATOM 1616 N N . TRP A 1 205 ? 1.086 -10.637 -6.160 1.00 95.62 205 TRP A N 1
ATOM 1617 C CA . TRP A 1 205 ? 1.149 -9.264 -5.694 1.00 95.62 205 TRP A CA 1
ATOM 1618 C C . TRP A 1 205 ? 1.869 -8.382 -6.713 1.00 95.62 205 TRP A C 1
ATOM 1620 O O . TRP A 1 205 ? 2.946 -8.721 -7.201 1.00 95.62 205 TRP A O 1
ATOM 1630 N N . VAL A 1 206 ? 1.279 -7.227 -6.997 1.00 95.88 206 VAL A N 1
ATOM 1631 C CA . VAL A 1 206 ? 1.829 -6.187 -7.869 1.00 95.88 206 VAL A CA 1
ATOM 1632 C C . VAL A 1 206 ? 1.470 -4.831 -7.287 1.00 95.88 206 VAL A C 1
ATOM 1634 O O . VAL A 1 206 ? 0.474 -4.682 -6.574 1.00 95.88 206 VAL A O 1
ATOM 1637 N N . ARG A 1 207 ? 2.263 -3.814 -7.606 1.00 95.75 207 ARG A N 1
ATOM 1638 C CA . ARG A 1 207 ? 1.961 -2.438 -7.237 1.00 95.75 207 ARG A CA 1
ATOM 1639 C C . ARG A 1 207 ? 1.313 -1.717 -8.409 1.00 95.75 207 ARG A C 1
ATOM 1641 O O . ARG A 1 207 ? 1.843 -1.762 -9.509 1.00 95.75 207 ARG A O 1
ATOM 1648 N N . LEU A 1 208 ? 0.185 -1.050 -8.176 1.00 97.00 208 LEU A N 1
ATOM 1649 C CA . LEU A 1 208 ? -0.620 -0.423 -9.231 1.00 97.00 208 LEU A CA 1
ATOM 1650 C C . LEU A 1 208 ? -1.164 0.948 -8.797 1.00 97.00 208 LEU A C 1
ATOM 1652 O O . LEU A 1 208 ? -1.270 1.194 -7.587 1.00 97.00 208 LEU A O 1
ATOM 1656 N N . PRO A 1 209 ? -1.549 1.825 -9.746 1.00 95.62 209 PRO A N 1
ATOM 1657 C CA . PRO A 1 209 ? -2.299 3.043 -9.445 1.00 95.62 209 PRO A CA 1
ATOM 1658 C C . PRO A 1 209 ? -3.557 2.737 -8.629 1.00 95.62 209 PRO A C 1
ATOM 1660 O O . PRO A 1 209 ? -4.261 1.777 -8.924 1.00 95.62 209 PRO A O 1
ATOM 1663 N N . GLU A 1 210 ? -3.858 3.556 -7.618 1.00 94.38 210 GLU A N 1
ATOM 1664 C CA . GLU A 1 210 ? -4.997 3.307 -6.719 1.00 94.38 210 GLU A CA 1
ATOM 1665 C C . GLU A 1 210 ? -6.341 3.143 -7.453 1.00 94.38 210 GLU A C 1
ATOM 1667 O O . GLU A 1 210 ? -7.026 2.170 -7.142 1.00 94.38 210 GLU A O 1
ATOM 1672 N N . PRO A 1 211 ? -6.704 3.984 -8.451 1.00 95.06 211 PRO A N 1
ATOM 1673 C CA . PRO A 1 211 ? -7.977 3.832 -9.159 1.00 95.06 211 PRO A CA 1
ATOM 1674 C C . PRO A 1 211 ? -8.129 2.473 -9.849 1.00 95.06 211 PRO A C 1
ATOM 1676 O O . PRO A 1 211 ? -9.193 1.867 -9.785 1.00 95.06 211 PRO A O 1
ATOM 1679 N N . LEU A 1 212 ? -7.047 1.952 -10.435 1.00 97.50 212 LEU A N 1
ATOM 1680 C CA . LEU A 1 212 ? -7.043 0.635 -11.067 1.00 97.50 212 LEU A CA 1
ATOM 1681 C C . LEU A 1 212 ? -7.279 -0.489 -10.047 1.00 97.50 212 LEU A C 1
ATOM 1683 O O . LEU A 1 212 ? -7.904 -1.492 -10.372 1.00 97.50 212 LEU A O 1
ATOM 1687 N N . GLN A 1 213 ? -6.820 -0.334 -8.800 1.00 97.56 213 GLN A N 1
ATOM 1688 C CA . GLN A 1 213 ? -7.032 -1.355 -7.767 1.00 97.56 213 GLN A CA 1
ATOM 1689 C C . GLN A 1 213 ? -8.499 -1.478 -7.323 1.00 97.56 213 GLN A C 1
ATOM 1691 O O . GLN A 1 213 ? -8.883 -2.515 -6.773 1.00 97.56 213 GLN A O 1
ATOM 1696 N N . TRP A 1 214 ? -9.323 -0.451 -7.555 1.00 96.62 214 TRP A N 1
ATOM 1697 C CA . TRP A 1 214 ? -10.765 -0.497 -7.285 1.00 96.62 214 TRP A CA 1
ATOM 1698 C C . TRP A 1 214 ? -11.510 -1.385 -8.284 1.00 96.62 214 TRP A C 1
ATOM 1700 O O . TRP A 1 214 ? -12.542 -1.963 -7.948 1.00 96.62 214 TRP A O 1
ATOM 1710 N N . GLU A 1 215 ? -10.953 -1.574 -9.482 1.00 97.06 215 GLU A N 1
ATOM 1711 C CA . GLU A 1 215 ? -11.442 -2.507 -10.501 1.00 97.06 215 GLU A CA 1
ATOM 1712 C C . GLU A 1 215 ? -11.048 -3.957 -10.150 1.00 97.06 215 GLU A C 1
ATOM 1714 O O . GLU A 1 215 ? -10.488 -4.685 -10.969 1.00 97.06 215 GLU A O 1
ATOM 1719 N N . TYR A 1 216 ? -11.306 -4.390 -8.910 1.00 96.62 216 TYR A N 1
ATOM 1720 C CA . TYR A 1 216 ? -10.734 -5.621 -8.356 1.00 96.62 216 TYR A CA 1
ATOM 1721 C C . TYR A 1 216 ? -11.026 -6.858 -9.214 1.00 96.62 216 TYR A C 1
ATOM 1723 O O . TYR A 1 216 ? -10.132 -7.672 -9.408 1.00 96.62 216 TYR A O 1
ATOM 1731 N N . GLN A 1 217 ? -12.226 -6.979 -9.795 1.00 97.00 217 GLN A N 1
ATOM 1732 C CA . GLN A 1 217 ? -12.567 -8.119 -10.652 1.00 97.00 217 GLN A CA 1
ATOM 1733 C C . GLN A 1 217 ? -11.662 -8.195 -11.890 1.00 97.00 217 GLN A C 1
ATOM 1735 O O . GLN A 1 217 ? -11.131 -9.259 -12.185 1.00 97.00 217 GLN A O 1
ATOM 1740 N N . ARG A 1 218 ? -11.410 -7.057 -12.558 1.00 97.50 218 ARG A N 1
ATOM 1741 C CA . ARG A 1 218 ? -10.512 -6.970 -13.724 1.00 97.50 218 ARG A CA 1
ATOM 1742 C C . ARG A 1 218 ? -9.106 -7.461 -13.377 1.00 97.50 218 ARG A C 1
ATOM 1744 O O . ARG A 1 218 ? -8.465 -8.114 -14.193 1.00 97.50 218 ARG A O 1
ATOM 1751 N N . LEU A 1 219 ? -8.626 -7.136 -12.177 1.00 98.25 219 LEU A N 1
ATOM 1752 C CA . LEU A 1 219 ? -7.292 -7.517 -11.716 1.00 98.25 219 LEU A CA 1
ATOM 1753 C C . LEU A 1 219 ? -7.204 -8.995 -11.328 1.00 98.25 219 LEU A C 1
ATOM 1755 O O . LEU A 1 219 ? -6.257 -9.670 -11.735 1.00 98.25 219 LEU A O 1
ATOM 1759 N N . LEU A 1 220 ? -8.206 -9.516 -10.617 1.00 97.94 220 LEU A N 1
ATOM 1760 C CA . LEU A 1 220 ? -8.265 -10.937 -10.276 1.00 97.94 220 LEU A CA 1
ATOM 1761 C C . LEU A 1 220 ? -8.368 -11.808 -11.534 1.00 97.94 220 LEU A C 1
ATOM 1763 O O . LEU A 1 220 ? -7.640 -12.792 -11.645 1.00 97.94 220 LEU A O 1
ATOM 1767 N N . ASP A 1 221 ? -9.172 -11.405 -12.523 1.00 97.81 221 ASP A N 1
ATOM 1768 C CA . ASP A 1 221 ? -9.264 -12.093 -13.820 1.00 97.81 221 ASP A CA 1
ATOM 1769 C C . ASP A 1 221 ? -7.909 -12.109 -14.559 1.00 97.81 221 ASP A C 1
ATOM 1771 O O . ASP A 1 221 ? -7.611 -13.040 -15.307 1.00 97.81 221 ASP A O 1
ATOM 1775 N N . ALA A 1 222 ? -7.054 -11.109 -14.313 1.00 97.56 222 ALA A N 1
ATOM 1776 C CA . ALA A 1 222 ? -5.686 -11.033 -14.826 1.00 97.56 222 ALA A CA 1
ATOM 1777 C C . ALA A 1 222 ? -4.639 -11.755 -13.947 1.00 97.56 222 ALA A C 1
ATOM 1779 O O . ALA A 1 222 ? -3.436 -11.672 -14.212 1.00 97.56 222 ALA A O 1
ATOM 1780 N N . GLY A 1 223 ? -5.066 -12.461 -12.896 1.00 97.75 223 GLY A N 1
ATOM 1781 C CA . GLY A 1 223 ? -4.186 -13.231 -12.015 1.00 97.75 223 GLY A CA 1
ATOM 1782 C C . GLY A 1 223 ? -3.352 -12.378 -11.053 1.00 97.75 223 GLY A C 1
ATOM 1783 O O . GLY A 1 223 ? -2.320 -12.841 -10.554 1.00 97.75 223 GLY A O 1
ATOM 1784 N N . VAL A 1 224 ? -3.759 -11.133 -10.789 1.00 97.81 224 VAL A N 1
ATOM 1785 C CA . VAL A 1 224 ? -3.059 -10.223 -9.875 1.00 97.81 224 VAL A CA 1
ATOM 1786 C C . VAL A 1 224 ? -3.982 -9.672 -8.797 1.00 97.81 224 VAL A C 1
ATOM 1788 O O . VAL A 1 224 ? -5.162 -9.431 -9.020 1.00 97.81 224 VAL A O 1
ATOM 1791 N N . SER A 1 225 ? -3.437 -9.447 -7.605 1.00 97.62 225 SER A N 1
ATOM 1792 C CA . SER A 1 225 ? -4.225 -8.998 -6.459 1.00 97.62 225 SER A CA 1
ATOM 1793 C C . SER A 1 225 ? -3.428 -8.028 -5.579 1.00 97.62 225 SER A C 1
ATOM 1795 O O . SER A 1 225 ? -2.768 -8.445 -4.626 1.00 97.62 225 SER A O 1
ATOM 1797 N N . PRO A 1 226 ? -3.462 -6.715 -5.858 1.00 97.12 226 PRO A N 1
ATOM 1798 C CA . PRO A 1 226 ? -2.892 -5.713 -4.960 1.00 97.12 226 PRO A CA 1
ATOM 1799 C C . PRO A 1 226 ? -3.729 -5.567 -3.671 1.00 97.12 226 PRO A C 1
ATOM 1801 O O . PRO A 1 226 ? -4.813 -6.138 -3.544 1.00 97.12 226 PRO A O 1
ATOM 1804 N N . CYS A 1 227 ? -3.236 -4.790 -2.698 1.00 97.25 227 CYS A N 1
ATOM 1805 C CA . CYS A 1 227 ? -3.814 -4.712 -1.347 1.00 97.25 227 CYS A CA 1
ATOM 1806 C C . CYS A 1 227 ? -5.291 -4.290 -1.314 1.00 97.25 227 CYS A C 1
ATOM 1808 O O . CYS A 1 227 ? -6.075 -4.887 -0.574 1.00 97.25 227 CYS A O 1
ATOM 1810 N N . ILE A 1 228 ? -5.695 -3.308 -2.128 1.00 98.06 228 ILE A N 1
ATOM 1811 C CA . ILE A 1 228 ? -7.093 -2.863 -2.174 1.00 98.06 228 ILE A CA 1
ATOM 1812 C C . ILE A 1 228 ? -7.982 -3.958 -2.772 1.00 98.06 228 ILE A C 1
ATOM 1814 O O . ILE A 1 228 ? -8.980 -4.328 -2.160 1.00 98.06 228 ILE A O 1
ATOM 1818 N N . SER A 1 229 ? -7.593 -4.534 -3.913 1.00 98.31 229 SER A N 1
ATOM 1819 C CA . SER A 1 229 ? -8.375 -5.577 -4.587 1.00 98.31 229 SER A CA 1
ATOM 1820 C C . SER A 1 229 ? -8.538 -6.832 -3.730 1.00 98.31 229 SER A C 1
ATOM 1822 O O . SER A 1 229 ? -9.648 -7.348 -3.623 1.00 98.31 229 SER A O 1
ATOM 1824 N N . ALA A 1 230 ? -7.465 -7.272 -3.060 1.00 98.19 230 ALA A N 1
ATOM 1825 C CA . ALA A 1 230 ? -7.505 -8.399 -2.129 1.00 98.19 230 ALA A CA 1
ATOM 1826 C C . ALA A 1 230 ? -8.499 -8.145 -0.986 1.00 98.19 230 ALA A C 1
ATOM 1828 O O . ALA A 1 230 ? -9.305 -9.008 -0.650 1.00 98.19 230 ALA A O 1
ATOM 1829 N N . SER A 1 231 ? -8.463 -6.937 -0.415 1.00 98.44 231 SER A N 1
ATOM 1830 C CA . SER A 1 231 ? -9.333 -6.545 0.699 1.00 98.44 231 SER A CA 1
ATOM 1831 C C . SER A 1 231 ? -10.802 -6.491 0.285 1.00 98.44 231 SER A C 1
ATOM 1833 O O . SER A 1 231 ? -11.653 -7.005 1.005 1.00 98.44 231 SER A O 1
ATOM 1835 N N . LEU A 1 232 ? -11.102 -5.894 -0.875 1.00 98.50 232 LEU A N 1
ATOM 1836 C CA . LEU A 1 232 ? -12.464 -5.805 -1.411 1.00 98.50 232 LEU A CA 1
ATOM 1837 C C . LEU A 1 232 ? -13.042 -7.192 -1.717 1.00 98.50 232 LEU A C 1
ATOM 1839 O O . LEU A 1 232 ? -14.187 -7.469 -1.365 1.00 98.50 232 LEU A O 1
ATOM 1843 N N . PHE A 1 233 ? -12.242 -8.067 -2.330 1.00 98.50 233 PHE A N 1
ATOM 1844 C CA . PHE A 1 233 ? -12.644 -9.440 -2.615 1.00 98.50 233 PHE A CA 1
ATOM 1845 C C . PHE A 1 233 ? -12.915 -10.227 -1.329 1.00 98.50 233 PHE A C 1
ATOM 1847 O O . PHE A 1 233 ? -14.011 -10.750 -1.154 1.00 98.50 233 PHE A O 1
ATOM 1854 N N . LEU A 1 234 ? -11.956 -10.264 -0.399 1.00 98.62 234 LEU A N 1
ATOM 1855 C CA . LEU A 1 234 ? -12.102 -11.036 0.836 1.00 98.62 234 LEU A CA 1
ATOM 1856 C C . LEU A 1 234 ? -13.253 -10.527 1.709 1.00 98.62 234 LEU A C 1
ATOM 1858 O O . LEU A 1 234 ? -13.981 -11.343 2.264 1.00 98.62 234 LEU A O 1
ATOM 1862 N N . ALA A 1 235 ? -13.465 -9.209 1.800 1.00 98.69 235 ALA A N 1
ATOM 1863 C CA . ALA A 1 235 ? -14.610 -8.653 2.523 1.00 98.69 235 ALA A CA 1
ATOM 1864 C C . ALA A 1 235 ? -15.936 -9.179 1.961 1.00 98.69 235 ALA A C 1
ATOM 1866 O O . ALA A 1 235 ? -16.765 -9.673 2.721 1.00 98.69 235 ALA A O 1
ATOM 1867 N N . ARG A 1 236 ? -16.094 -9.161 0.631 1.00 98.56 236 ARG A N 1
ATOM 1868 C CA . ARG A 1 236 ? -17.285 -9.690 -0.042 1.00 98.56 236 ARG A CA 1
ATOM 1869 C C . ARG A 1 236 ? -17.481 -11.184 0.221 1.00 98.56 236 ARG A C 1
ATOM 1871 O O . ARG A 1 236 ? -18.605 -11.604 0.483 1.00 98.56 236 ARG A O 1
ATOM 1878 N N . GLU A 1 237 ? -16.417 -11.980 0.150 1.00 98.75 237 GLU A N 1
ATOM 1879 C CA . GLU A 1 237 ? -16.505 -13.425 0.395 1.00 98.75 237 GLU A CA 1
ATOM 1880 C C . GLU A 1 237 ? -16.859 -13.737 1.859 1.00 98.75 237 GLU A C 1
ATOM 1882 O O . GLU A 1 237 ? -17.676 -14.619 2.127 1.00 98.75 237 GLU A O 1
ATOM 1887 N N . PHE A 1 238 ? -16.315 -12.982 2.818 1.00 98.81 238 PHE A N 1
ATOM 1888 C CA . PHE A 1 238 ? -16.672 -13.116 4.233 1.00 98.81 238 PHE A CA 1
ATOM 1889 C C . PHE A 1 238 ? -18.129 -12.724 4.499 1.00 98.81 238 PHE A C 1
ATOM 1891 O O . PHE A 1 238 ? -18.852 -13.477 5.157 1.00 98.81 238 PHE A O 1
ATOM 1898 N N . GLU A 1 239 ? -18.593 -11.607 3.936 1.00 98.75 239 GLU A N 1
ATOM 1899 C CA . GLU A 1 239 ? -19.992 -11.177 4.040 1.00 98.75 239 GLU A CA 1
ATOM 1900 C C . GLU A 1 239 ? -20.949 -12.203 3.419 1.00 98.75 239 GLU A C 1
ATOM 1902 O O . GLU A 1 239 ? -21.972 -12.539 4.020 1.00 98.75 239 GLU A O 1
ATOM 1907 N N . ALA A 1 240 ? -20.602 -12.762 2.254 1.00 98.69 240 ALA A N 1
ATOM 1908 C CA . ALA A 1 240 ? -21.380 -13.814 1.601 1.00 98.69 240 ALA A CA 1
ATOM 1909 C C . ALA A 1 240 ? -21.466 -15.098 2.447 1.00 98.69 240 ALA A C 1
ATOM 1911 O O . ALA A 1 240 ? -22.470 -15.810 2.391 1.00 98.69 240 ALA A O 1
ATOM 1912 N N . ALA A 1 241 ? -20.447 -15.368 3.266 1.00 98.69 241 ALA A N 1
ATOM 1913 C CA . ALA A 1 241 ? -20.428 -16.459 4.234 1.00 98.69 241 ALA A CA 1
ATOM 1914 C C . ALA A 1 241 ? -21.125 -16.125 5.571 1.00 98.69 241 ALA A C 1
ATOM 1916 O O . ALA A 1 241 ? -21.174 -16.975 6.460 1.00 98.69 241 ALA A O 1
ATOM 1917 N N . GLY A 1 242 ? -21.690 -14.921 5.718 1.00 98.56 242 GLY A N 1
ATOM 1918 C CA . GLY A 1 242 ? -22.432 -14.491 6.905 1.00 98.56 242 GLY A CA 1
ATOM 1919 C C . GLY A 1 242 ? -21.580 -13.844 8.000 1.00 98.56 242 GLY A C 1
ATOM 1920 O O . GLY A 1 242 ? -22.072 -13.665 9.115 1.00 98.56 242 GLY A O 1
ATOM 1921 N N . TYR A 1 243 ? -20.332 -13.479 7.701 1.00 98.81 243 TYR A N 1
ATOM 1922 C CA . TYR A 1 243 ? -19.430 -12.825 8.644 1.00 98.81 243 TYR A CA 1
ATOM 1923 C C . TYR A 1 243 ? -19.406 -11.308 8.424 1.00 98.81 243 TYR A C 1
ATOM 1925 O O . TYR A 1 243 ? -19.136 -10.866 7.307 1.00 98.81 243 TYR A O 1
ATOM 1933 N N . PRO A 1 244 ? -19.637 -10.484 9.466 1.00 98.62 244 PRO A N 1
ATOM 1934 C CA . PRO A 1 244 ? -19.416 -9.048 9.371 1.00 98.62 244 PRO A CA 1
ATOM 1935 C C . PRO A 1 244 ? -17.956 -8.768 9.017 1.00 98.62 244 PRO A C 1
ATOM 1937 O O . PRO A 1 244 ? -17.050 -9.124 9.776 1.00 98.62 244 PRO A O 1
ATOM 1940 N N . ALA A 1 245 ? -17.735 -8.125 7.876 1.00 98.50 245 ALA A N 1
ATOM 1941 C CA . ALA A 1 245 ? -16.416 -7.733 7.420 1.00 98.50 245 ALA A CA 1
ATOM 1942 C C . ALA A 1 245 ? -16.430 -6.283 6.947 1.00 98.50 245 ALA A C 1
ATOM 1944 O O . ALA A 1 245 ? -17.420 -5.784 6.424 1.00 98.50 245 ALA A O 1
ATOM 1945 N N . ILE A 1 246 ? -15.317 -5.594 7.146 1.00 98.06 246 ILE A N 1
ATOM 1946 C CA . ILE A 1 246 ? -15.103 -4.244 6.640 1.00 98.06 246 ILE A CA 1
ATOM 1947 C C . ILE A 1 246 ? -13.704 -4.158 6.056 1.00 98.06 246 ILE A C 1
ATOM 1949 O O . ILE A 1 246 ? -12.756 -4.747 6.573 1.00 98.06 246 ILE A O 1
ATOM 1953 N N . THR A 1 247 ? -13.543 -3.389 4.987 1.00 98.44 247 THR A N 1
ATOM 1954 C CA . THR A 1 247 ? -12.198 -3.045 4.538 1.00 98.44 247 THR A CA 1
ATOM 1955 C C . THR A 1 247 ? -11.653 -1.879 5.350 1.00 98.44 247 THR A C 1
ATOM 1957 O O . THR A 1 247 ? -12.386 -0.998 5.815 1.00 98.44 247 THR A O 1
ATOM 1960 N N . ARG A 1 248 ? -10.338 -1.871 5.531 1.00 97.56 248 ARG A N 1
ATOM 1961 C CA . ARG A 1 248 ? -9.615 -0.798 6.194 1.00 97.56 248 ARG A CA 1
ATOM 1962 C C . ARG A 1 248 ? -8.458 -0.355 5.326 1.00 97.56 248 ARG A C 1
ATOM 1964 O O . ARG A 1 248 ? -7.833 -1.155 4.633 1.00 97.56 248 ARG A O 1
ATOM 1971 N N . ARG A 1 249 ? -8.159 0.932 5.409 1.00 97.00 249 ARG A N 1
ATOM 1972 C CA . ARG A 1 249 ? -7.031 1.560 4.747 1.00 97.00 249 ARG A CA 1
ATOM 1973 C C . ARG A 1 249 ? -6.167 2.288 5.763 1.00 97.00 249 ARG A C 1
ATOM 1975 O O . ARG A 1 249 ? -6.661 2.768 6.776 1.00 97.00 249 ARG A O 1
ATOM 1982 N N . GLY A 1 250 ? -4.877 2.398 5.486 1.00 96.81 250 GLY A N 1
ATOM 1983 C CA . GLY A 1 250 ? -3.930 3.055 6.372 1.00 96.81 250 GLY A CA 1
ATOM 1984 C C . GLY A 1 250 ? -2.518 3.054 5.808 1.00 96.81 250 GLY A C 1
ATOM 1985 O O . GLY A 1 250 ? -2.321 3.207 4.596 1.00 96.81 250 GLY A O 1
ATOM 1986 N N . TRP A 1 251 ? -1.543 2.865 6.694 1.00 96.19 251 TRP A N 1
ATOM 1987 C CA . TRP A 1 251 ? -0.125 2.774 6.353 1.00 96.19 251 TRP A CA 1
ATOM 1988 C C . TRP A 1 251 ? 0.501 1.507 6.913 1.00 96.19 251 TRP A C 1
ATOM 1990 O O . TRP A 1 251 ? 0.218 1.104 8.044 1.00 96.19 251 TRP A O 1
ATOM 2000 N N . LEU A 1 252 ? 1.419 0.939 6.134 1.00 94.06 252 LEU A N 1
ATOM 2001 C CA . LEU A 1 252 ? 2.341 -0.086 6.595 1.00 94.06 252 LEU A CA 1
ATOM 2002 C C . LEU A 1 252 ? 3.672 0.558 7.024 1.00 94.06 252 LEU A C 1
ATOM 2004 O O . LEU A 1 252 ? 4.467 1.023 6.207 1.00 94.06 252 LEU A O 1
ATOM 2008 N N . LEU A 1 253 ? 3.909 0.586 8.334 1.00 93.25 253 LEU A N 1
ATOM 2009 C CA . LEU A 1 253 ? 4.982 1.318 8.995 1.00 93.25 253 LEU A CA 1
ATOM 2010 C C . LEU A 1 253 ? 6.346 0.617 8.927 1.00 93.25 253 LEU A C 1
ATOM 2012 O O . LEU A 1 253 ? 6.498 -0.598 9.095 1.00 93.25 253 LEU A O 1
ATOM 2016 N N . GLY A 1 254 ? 7.394 1.425 8.761 1.00 84.94 254 GLY A N 1
ATOM 2017 C CA . GLY A 1 254 ? 8.777 0.952 8.639 1.00 84.94 254 GLY A CA 1
ATOM 2018 C C . GLY A 1 254 ? 9.139 0.440 7.241 1.00 84.94 254 GLY A C 1
ATOM 2019 O O . GLY A 1 254 ? 10.302 0.095 7.015 1.00 84.94 254 GLY A O 1
ATOM 2020 N N . MET A 1 255 ? 8.171 0.451 6.323 1.00 71.00 255 MET A N 1
ATOM 2021 C CA . MET A 1 255 ? 8.375 0.483 4.877 1.00 71.00 255 MET A CA 1
ATOM 2022 C C . MET A 1 255 ? 8.168 1.921 4.387 1.00 71.00 255 MET A C 1
ATOM 2024 O O . MET A 1 255 ? 7.618 2.717 5.136 1.00 71.00 255 MET A O 1
ATOM 2028 N N . LEU A 1 256 ? 8.649 2.258 3.188 1.00 64.19 256 LEU A N 1
ATOM 2029 C CA . LEU A 1 256 ? 8.621 3.587 2.545 1.00 64.19 256 LEU A CA 1
ATOM 2030 C C . LEU A 1 256 ? 7.216 4.241 2.479 1.00 64.19 256 LEU A C 1
ATOM 2032 O O . LEU A 1 256 ? 6.632 4.332 1.406 1.00 64.19 256 LEU A O 1
ATOM 2036 N N . AS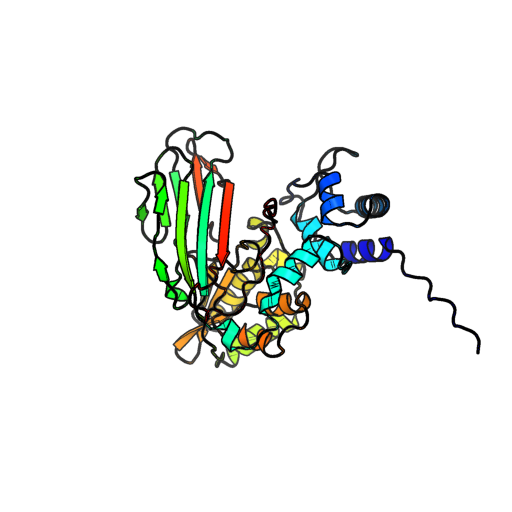P A 1 257 ? 6.670 4.659 3.622 1.00 69.44 257 ASP A N 1
ATOM 2037 C CA . ASP A 1 257 ? 5.390 5.356 3.806 1.00 69.44 257 ASP A CA 1
ATOM 2038 C C . ASP A 1 257 ? 4.238 4.787 2.959 1.00 69.44 257 ASP A C 1
ATOM 2040 O O . ASP A 1 257 ? 3.417 5.518 2.399 1.00 69.44 257 ASP A O 1
ATOM 2044 N N . LEU A 1 258 ? 4.189 3.454 2.850 1.00 86.81 258 LEU A N 1
ATOM 2045 C CA . LEU A 1 258 ? 3.324 2.763 1.902 1.00 86.81 258 LEU A CA 1
ATOM 2046 C C . LEU A 1 258 ? 1.870 2.805 2.380 1.00 86.81 258 LEU A C 1
ATOM 2048 O O . LEU A 1 258 ? 1.538 2.250 3.431 1.00 86.81 258 LEU A O 1
ATOM 2052 N N . SER A 1 259 ? 0.996 3.430 1.583 1.00 92.31 259 SER A N 1
ATOM 2053 C CA . SER A 1 259 ? -0.448 3.291 1.774 1.00 92.31 259 SER A CA 1
ATOM 2054 C C . SER A 1 259 ? -0.838 1.834 1.560 1.00 92.31 259 SER A C 1
ATOM 2056 O O . SER A 1 259 ? -0.443 1.219 0.570 1.00 92.31 259 SER A O 1
ATOM 2058 N N . HIS A 1 260 ? -1.604 1.292 2.497 1.00 96.56 260 HIS A N 1
ATOM 2059 C CA . HIS A 1 260 ? -1.914 -0.127 2.546 1.00 96.56 260 HIS A CA 1
ATOM 2060 C C . HIS A 1 260 ? -3.372 -0.358 2.928 1.00 96.56 260 HIS A C 1
ATOM 2062 O O . HIS A 1 260 ? -3.973 0.496 3.584 1.00 96.56 260 HIS A O 1
ATOM 2068 N N . SER A 1 261 ? -3.926 -1.494 2.511 1.00 97.44 261 SER A N 1
ATOM 2069 C CA . SER A 1 261 ? -5.301 -1.891 2.821 1.00 97.44 261 SER A CA 1
ATOM 2070 C C . SER A 1 261 ? -5.363 -3.358 3.221 1.00 97.44 261 SER A C 1
ATOM 2072 O O . SER A 1 261 ? -4.596 -4.169 2.704 1.00 97.44 261 SER A O 1
ATOM 2074 N N . TRP A 1 262 ? -6.277 -3.667 4.134 1.00 98.00 262 TRP A N 1
ATOM 2075 C CA . TRP A 1 262 ? -6.585 -5.015 4.609 1.00 98.00 262 TRP A CA 1
ATOM 2076 C C . TRP A 1 262 ? -8.091 -5.135 4.866 1.00 98.00 262 TRP A C 1
ATOM 2078 O O . TRP A 1 262 ? -8.836 -4.153 4.777 1.00 98.00 262 TRP A O 1
ATOM 2088 N N . VAL A 1 263 ? -8.553 -6.337 5.201 1.00 98.38 263 VAL A N 1
ATOM 2089 C CA . VAL A 1 263 ? -9.927 -6.574 5.658 1.00 98.38 263 VAL A CA 1
ATOM 2090 C C . VAL A 1 263 ? -9.921 -6.913 7.145 1.00 98.38 263 VAL A C 1
ATOM 2092 O O . VAL A 1 263 ? -9.012 -7.573 7.638 1.00 98.38 263 VAL A O 1
ATOM 2095 N N . GLU A 1 264 ? -10.922 -6.444 7.876 1.00 98.31 264 GLU A N 1
ATOM 2096 C CA . GLU A 1 264 ? -11.185 -6.820 9.262 1.00 98.31 264 GLU A CA 1
ATOM 2097 C C . GLU A 1 264 ? -12.500 -7.594 9.305 1.00 98.31 264 GLU A C 1
ATOM 2099 O O . GLU A 1 264 ? -13.491 -7.155 8.724 1.00 98.31 264 GLU A O 1
ATOM 2104 N N . VAL A 1 265 ? -12.509 -8.747 9.973 1.00 98.69 265 VAL A N 1
ATOM 2105 C CA . VAL A 1 265 ? -13.672 -9.640 10.051 1.00 98.69 265 VAL A CA 1
ATOM 2106 C C . VAL A 1 265 ? -13.953 -10.019 11.500 1.00 98.69 265 VAL A C 1
ATOM 2108 O O . VAL A 1 265 ? -13.024 -10.267 12.270 1.00 98.69 265 VAL A O 1
ATOM 2111 N N . THR A 1 266 ? -15.224 -10.044 11.896 1.00 98.75 266 THR A N 1
ATOM 2112 C CA . THR A 1 266 ? -15.634 -10.600 13.192 1.00 98.75 266 THR A CA 1
ATOM 2113 C C . THR A 1 266 ? -15.637 -12.121 13.100 1.00 98.75 266 THR A C 1
ATOM 2115 O O . THR A 1 266 ? -16.439 -12.678 12.365 1.00 98.75 266 THR A O 1
ATOM 2118 N N . ASP A 1 267 ? -14.747 -12.789 13.827 1.00 98.62 267 ASP A N 1
ATOM 2119 C CA . ASP A 1 267 ? -14.615 -14.252 13.832 1.00 98.62 267 ASP A CA 1
ATOM 2120 C C . ASP A 1 267 ? -15.635 -14.929 14.781 1.00 98.62 267 ASP A C 1
ATOM 2122 O O . ASP A 1 267 ? -16.375 -14.257 15.502 1.00 98.62 267 ASP A O 1
ATOM 2126 N N . ASP A 1 268 ? -15.670 -16.266 14.822 1.00 98.50 268 ASP A N 1
ATOM 2127 C CA . ASP A 1 268 ? -16.605 -17.073 15.630 1.00 98.50 268 ASP A CA 1
ATOM 2128 C C . ASP A 1 268 ? -16.502 -16.812 17.149 1.00 98.50 268 ASP A C 1
ATOM 2130 O O . ASP A 1 268 ? -17.424 -17.121 17.905 1.00 98.50 268 ASP A O 1
ATOM 2134 N N . ASP A 1 269 ? -15.385 -16.255 17.627 1.00 98.19 269 ASP A N 1
ATOM 2135 C CA . ASP A 1 269 ? -15.211 -15.834 19.023 1.00 98.19 269 ASP A CA 1
ATOM 2136 C C . ASP A 1 269 ? -15.669 -14.396 19.304 1.00 98.19 269 ASP A C 1
ATOM 2138 O O . ASP A 1 269 ? -15.499 -13.906 20.422 1.00 98.19 269 ASP A O 1
ATOM 2142 N N . GLY A 1 270 ? -16.258 -13.724 18.314 1.00 98.19 270 GLY A N 1
ATOM 2143 C CA . GLY A 1 270 ? -16.725 -12.344 18.410 1.00 98.19 270 GLY A CA 1
ATOM 2144 C C . GLY A 1 270 ? -15.606 -11.301 18.361 1.00 98.19 270 GLY A C 1
ATOM 2145 O O . GLY A 1 270 ? -15.885 -10.112 18.524 1.00 98.19 270 GLY A O 1
ATOM 2146 N N . VAL A 1 271 ? -14.351 -11.707 18.142 1.00 97.88 271 VAL A N 1
ATOM 2147 C CA . VAL A 1 271 ? -13.208 -10.791 18.045 1.00 97.88 271 VAL A CA 1
ATOM 2148 C C . VAL A 1 271 ? -13.028 -10.341 16.597 1.00 97.88 271 VAL A C 1
ATOM 2150 O O . VAL A 1 271 ? -13.074 -11.146 15.668 1.00 97.88 271 VAL A O 1
ATOM 2153 N N . VAL A 1 272 ? -12.796 -9.041 16.401 1.00 97.56 272 VAL A N 1
ATOM 2154 C CA . VAL A 1 272 ? -12.439 -8.477 15.093 1.00 97.56 272 VAL A CA 1
ATOM 2155 C C . VAL A 1 272 ? -10.969 -8.764 14.804 1.00 97.56 272 VAL A C 1
ATOM 2157 O O . VAL A 1 272 ? -10.092 -8.328 15.553 1.00 97.56 272 VAL A O 1
ATOM 2160 N N . LYS A 1 273 ? -10.699 -9.479 13.712 1.00 97.81 273 LYS A N 1
ATOM 2161 C CA . LYS A 1 273 ? -9.357 -9.912 13.313 1.00 97.81 273 LYS A CA 1
ATOM 2162 C C . LYS A 1 273 ? -8.991 -9.332 11.948 1.00 97.81 273 LYS A C 1
ATOM 2164 O O . LYS A 1 273 ? -9.793 -9.441 11.017 1.00 97.81 273 LYS A O 1
ATOM 2169 N N . PRO A 1 274 ? -7.805 -8.717 11.801 1.00 97.06 274 PRO A N 1
ATOM 2170 C CA . PRO A 1 274 ? -7.319 -8.281 10.501 1.00 97.06 274 PRO A CA 1
ATOM 2171 C C . PRO A 1 274 ? -6.824 -9.484 9.691 1.00 97.06 274 PRO A C 1
ATOM 2173 O O . PRO A 1 274 ? -6.062 -10.312 10.189 1.00 97.06 274 PRO A O 1
ATOM 2176 N N . ILE A 1 275 ? -7.225 -9.553 8.427 1.00 97.62 275 ILE A N 1
ATOM 2177 C CA . ILE A 1 275 ? -6.717 -10.503 7.442 1.00 97.62 275 ILE A CA 1
ATOM 2178 C C . ILE A 1 275 ? -5.960 -9.708 6.385 1.00 97.62 275 ILE A C 1
ATOM 2180 O O . ILE A 1 275 ? -6.540 -8.885 5.672 1.00 97.62 275 ILE A O 1
ATOM 2184 N N . ASP A 1 276 ? -4.658 -9.959 6.288 1.00 96.06 276 ASP A N 1
ATOM 2185 C CA . ASP A 1 276 ? -3.783 -9.268 5.351 1.00 96.06 276 ASP A CA 1
ATOM 2186 C C . ASP A 1 276 ? -2.955 -10.275 4.537 1.00 96.06 276 ASP A C 1
ATOM 2188 O O . ASP A 1 276 ? -1.886 -10.719 4.975 1.00 96.06 276 ASP A O 1
ATOM 2192 N N . PRO A 1 277 ? -3.422 -10.654 3.332 1.00 94.38 277 PRO A N 1
ATOM 2193 C CA . PRO A 1 277 ? -2.688 -11.588 2.488 1.00 94.38 277 PRO A CA 1
ATOM 2194 C C . PRO A 1 277 ? -1.378 -10.998 1.954 1.00 94.38 277 PRO A C 1
ATOM 2196 O O . PRO A 1 277 ? -0.482 -11.744 1.556 1.00 94.38 277 PRO A O 1
ATOM 2199 N N . ILE A 1 278 ? -1.224 -9.670 1.976 1.00 92.88 278 ILE A N 1
ATOM 2200 C CA . ILE A 1 278 ? -0.063 -9.002 1.393 1.00 92.88 278 ILE A CA 1
ATOM 2201 C C . ILE A 1 278 ? 1.185 -9.285 2.212 1.00 92.88 278 ILE A C 1
ATOM 2203 O O . ILE A 1 278 ? 2.241 -9.503 1.628 1.00 92.88 278 ILE A O 1
ATOM 2207 N N . PHE A 1 279 ? 1.094 -9.362 3.542 1.00 91.81 279 PHE A N 1
ATOM 2208 C CA . PHE A 1 279 ? 2.245 -9.767 4.352 1.00 91.81 279 PHE A CA 1
ATOM 2209 C C .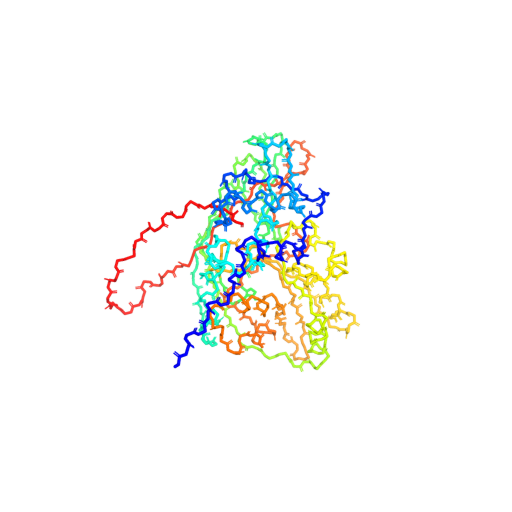 PHE A 1 279 ? 2.753 -11.161 3.998 1.00 91.81 279 PHE A C 1
ATOM 2211 O O . PHE A 1 279 ? 3.966 -11.362 3.973 1.00 91.81 279 PHE A O 1
ATOM 2218 N N . THR A 1 280 ? 1.846 -12.090 3.684 1.00 92.12 280 THR A N 1
ATOM 2219 C CA . THR A 1 280 ? 2.208 -13.444 3.253 1.00 92.12 280 THR A CA 1
ATOM 2220 C C . THR A 1 280 ? 2.985 -13.399 1.941 1.00 92.12 280 THR A C 1
ATOM 2222 O O . THR A 1 280 ? 4.088 -13.935 1.884 1.00 92.12 280 THR A O 1
ATOM 2225 N N . TRP A 1 281 ? 2.502 -12.680 0.924 1.00 93.38 281 TRP A N 1
ATOM 2226 C CA . TRP A 1 281 ? 3.248 -12.518 -0.334 1.00 93.38 281 TRP A CA 1
ATOM 2227 C C . TRP A 1 281 ? 4.557 -11.752 -0.165 1.00 93.38 281 TRP A C 1
ATOM 2229 O O . TRP A 1 281 ? 5.565 -12.094 -0.775 1.00 93.38 281 TRP A O 1
ATOM 2239 N N . LEU A 1 282 ? 4.588 -10.743 0.706 1.00 91.50 282 LEU A N 1
ATOM 2240 C CA . LEU A 1 282 ? 5.807 -9.986 0.970 1.00 91.50 282 LEU A CA 1
ATOM 2241 C C . LEU A 1 282 ? 6.918 -10.854 1.578 1.00 91.50 282 LEU A C 1
ATOM 2243 O O . LEU A 1 282 ? 8.089 -10.504 1.434 1.00 91.50 282 LEU A O 1
ATOM 2247 N N . THR A 1 283 ? 6.598 -12.004 2.184 1.00 92.50 283 THR A N 1
ATOM 2248 C CA . THR A 1 283 ? 7.631 -12.940 2.653 1.00 92.50 283 THR A CA 1
ATOM 2249 C C . THR A 1 283 ? 8.530 -13.457 1.525 1.00 92.50 283 THR A C 1
ATOM 2251 O O . THR A 1 283 ? 9.708 -13.700 1.779 1.00 92.50 283 THR A O 1
ATOM 2254 N N . GLU A 1 284 ? 8.042 -13.526 0.280 1.00 92.25 284 GLU A N 1
ATOM 2255 C CA . GLU A 1 284 ? 8.828 -13.937 -0.895 1.00 92.25 284 GLU A CA 1
ATOM 2256 C C . GLU A 1 284 ? 9.974 -12.964 -1.207 1.00 92.25 284 GLU A C 1
ATOM 2258 O O . GLU A 1 284 ? 11.018 -13.365 -1.721 1.00 92.25 284 GLU A O 1
ATOM 2263 N N . TYR A 1 285 ? 9.809 -11.688 -0.852 1.00 91.88 285 TYR A N 1
ATOM 2264 C CA . TYR A 1 285 ? 10.816 -10.645 -1.061 1.00 91.88 285 TYR A CA 1
ATOM 2265 C C . TYR A 1 285 ? 11.672 -10.371 0.185 1.00 91.88 285 TYR A C 1
ATOM 2267 O O . TYR A 1 285 ? 12.621 -9.579 0.138 1.00 91.88 285 TYR A O 1
ATOM 2275 N N . ALA A 1 286 ? 11.338 -10.985 1.321 1.00 92.25 286 ALA A N 1
ATOM 2276 C CA . ALA A 1 286 ? 12.076 -10.819 2.563 1.00 92.25 286 ALA A CA 1
ATOM 2277 C C . ALA A 1 286 ? 13.328 -11.712 2.593 1.00 92.25 286 ALA A C 1
ATOM 2279 O O . ALA A 1 286 ? 13.325 -12.858 2.150 1.00 92.25 286 ALA A O 1
ATOM 2280 N N . ASP A 1 287 ? 14.414 -11.214 3.189 1.00 91.75 287 ASP A N 1
ATOM 2281 C CA . ASP A 1 287 ? 15.586 -12.051 3.466 1.00 91.75 287 ASP A CA 1
ATOM 2282 C C . ASP A 1 287 ? 15.296 -12.954 4.667 1.00 91.75 287 ASP A C 1
ATOM 2284 O O . ASP A 1 287 ? 15.286 -12.476 5.804 1.00 91.75 287 ASP A O 1
ATOM 2288 N N . LYS A 1 288 ? 15.064 -14.248 4.420 1.00 93.69 288 LYS A N 1
ATOM 2289 C CA . LYS A 1 288 ? 14.817 -15.263 5.462 1.00 93.69 288 LYS A CA 1
ATOM 2290 C C . LYS A 1 288 ? 13.662 -14.857 6.398 1.00 93.69 288 LYS A C 1
ATOM 2292 O O . LYS A 1 288 ? 13.898 -14.627 7.591 1.00 93.69 288 LYS A O 1
ATOM 2297 N N . PRO A 1 289 ? 12.423 -14.746 5.883 1.00 95.25 289 PRO A N 1
ATOM 2298 C CA . PRO A 1 289 ? 11.261 -14.472 6.723 1.00 95.25 289 PRO A CA 1
ATOM 2299 C C . PRO A 1 289 ? 11.138 -15.532 7.823 1.00 95.25 289 PRO A C 1
ATOM 2301 O O . PRO A 1 289 ? 11.490 -16.698 7.631 1.00 95.25 289 PRO A O 1
ATOM 2304 N N . HIS A 1 290 ? 10.643 -15.132 8.993 1.00 97.00 290 HIS A N 1
ATOM 2305 C CA . HIS A 1 290 ? 10.337 -16.089 10.048 1.00 97.00 290 HIS A CA 1
ATOM 2306 C C . HIS A 1 290 ? 9.237 -17.052 9.561 1.00 97.00 290 HIS A C 1
ATOM 2308 O O . HIS A 1 290 ? 8.248 -16.576 9.000 1.00 97.00 290 HIS A O 1
ATOM 2314 N N . PRO A 1 291 ? 9.352 -18.373 9.800 1.00 95.69 291 PRO A N 1
ATOM 2315 C CA . PRO A 1 291 ? 8.408 -19.358 9.260 1.00 95.69 291 PRO A CA 1
ATOM 2316 C C . PRO A 1 291 ? 6.956 -19.105 9.693 1.00 95.69 291 PRO A C 1
ATOM 2318 O O . PRO A 1 291 ? 6.035 -19.283 8.904 1.00 95.69 291 PRO A O 1
ATOM 2321 N N . ASP A 1 292 ? 6.756 -18.614 10.917 1.00 95.12 292 ASP A N 1
ATOM 2322 C CA . ASP A 1 292 ? 5.412 -18.375 11.462 1.00 95.12 292 ASP A CA 1
ATOM 2323 C C . ASP A 1 292 ? 4.758 -17.063 10.987 1.00 95.12 292 ASP A C 1
ATOM 2325 O O . ASP A 1 292 ? 3.599 -16.806 11.310 1.00 95.12 292 ASP A O 1
ATOM 2329 N N . LEU A 1 293 ? 5.477 -16.196 10.260 1.00 93.56 293 LEU A N 1
ATOM 2330 C CA . LEU A 1 293 ? 4.979 -14.853 9.938 1.00 93.56 293 LEU A CA 1
ATOM 2331 C C . LEU A 1 293 ? 3.750 -14.883 9.024 1.00 93.56 293 LEU A C 1
ATOM 2333 O O . LEU A 1 293 ? 2.813 -14.113 9.238 1.00 93.56 293 LEU A O 1
ATOM 2337 N N . ALA A 1 294 ? 3.748 -15.760 8.018 1.00 91.94 294 ALA A N 1
ATOM 2338 C CA . ALA A 1 294 ? 2.622 -15.896 7.096 1.00 91.94 294 ALA A CA 1
ATOM 2339 C C . ALA A 1 294 ? 1.341 -16.267 7.857 1.00 91.94 294 ALA A C 1
ATOM 2341 O O . ALA A 1 294 ? 0.333 -15.576 7.747 1.00 91.94 294 ALA A O 1
ATOM 2342 N N . ALA A 1 295 ? 1.417 -17.282 8.723 1.00 92.25 295 ALA A N 1
ATOM 2343 C CA . ALA A 1 295 ? 0.295 -17.697 9.560 1.00 92.25 295 ALA A CA 1
ATOM 2344 C C . ALA A 1 295 ? -0.153 -16.582 10.516 1.00 92.25 295 ALA A C 1
ATOM 2346 O O . ALA A 1 295 ? -1.345 -16.312 10.630 1.00 92.25 295 ALA A O 1
ATOM 2347 N N . ALA A 1 296 ? 0.789 -15.884 11.159 1.00 93.44 296 ALA A N 1
ATOM 2348 C CA . ALA A 1 296 ? 0.457 -14.776 12.050 1.00 93.44 296 ALA A CA 1
ATOM 2349 C C . ALA A 1 296 ? -0.259 -13.632 11.308 1.00 93.44 296 ALA A C 1
ATOM 2351 O O . ALA A 1 296 ? -1.165 -13.015 11.858 1.00 93.44 296 ALA A O 1
ATOM 2352 N N . SER A 1 297 ? 0.090 -13.368 10.048 1.00 91.94 297 SER A N 1
ATOM 2353 C CA . SER A 1 297 ? -0.517 -12.294 9.241 1.00 91.94 297 SER A CA 1
ATOM 2354 C C . SER A 1 297 ? -1.986 -12.539 8.877 1.00 91.94 297 SER A C 1
ATOM 2356 O O . SER A 1 297 ? -2.680 -11.627 8.426 1.00 91.94 297 SER A O 1
ATOM 2358 N N . ILE A 1 298 ? -2.478 -13.757 9.107 1.00 95.19 298 ILE A N 1
ATOM 2359 C CA . ILE A 1 298 ? -3.865 -14.158 8.898 1.00 95.19 298 ILE A CA 1
ATOM 2360 C C . ILE A 1 298 ? -4.577 -14.202 10.252 1.00 95.19 298 ILE A C 1
ATOM 2362 O O . ILE A 1 298 ? -4.784 -15.255 10.851 1.00 95.19 298 ILE A O 1
ATOM 2366 N N . GLY A 1 299 ? -4.936 -13.023 10.753 1.00 95.06 299 GLY A N 1
ATOM 2367 C CA . GLY A 1 299 ? -5.752 -12.872 11.953 1.00 95.06 299 GLY A CA 1
ATOM 2368 C C . GLY A 1 299 ? -5.072 -12.126 13.092 1.00 95.06 299 GLY A C 1
ATOM 2369 O O . GLY A 1 299 ? -5.789 -11.585 13.926 1.00 95.06 299 GLY A O 1
ATOM 2370 N N . SER A 1 300 ? -3.734 -12.043 13.138 1.00 96.75 300 SER A N 1
ATOM 2371 C CA . SER A 1 300 ? -3.032 -11.257 14.166 1.00 96.75 300 SER A CA 1
ATOM 2372 C C . SER A 1 300 ? -2.909 -9.790 13.781 1.00 96.75 300 SER A C 1
ATOM 2374 O O . SER A 1 300 ? -2.676 -9.429 12.629 1.00 96.75 300 SER A O 1
ATOM 2376 N N . ARG A 1 301 ? -2.960 -8.923 14.789 1.00 95.81 301 ARG A N 1
ATOM 2377 C CA . ARG A 1 301 ? -2.698 -7.496 14.631 1.00 95.81 301 ARG A CA 1
ATOM 2378 C C . ARG A 1 301 ? -1.196 -7.250 14.686 1.00 95.81 301 ARG A C 1
ATOM 2380 O O . ARG A 1 301 ? -0.565 -7.492 15.712 1.00 95.81 301 ARG A O 1
ATOM 2387 N N . MET A 1 302 ? -0.634 -6.714 13.610 1.00 95.25 302 MET A N 1
ATOM 2388 C CA . MET A 1 302 ? 0.782 -6.351 13.554 1.00 95.25 302 MET A CA 1
ATOM 2389 C C . MET A 1 302 ? 0.999 -4.921 14.056 1.00 95.25 302 MET A C 1
ATOM 2391 O O . MET A 1 302 ? 0.310 -3.997 13.627 1.00 95.25 302 MET A O 1
ATOM 2395 N N . ASN A 1 303 ? 2.047 -4.698 14.852 1.00 95.94 303 ASN A N 1
ATOM 2396 C CA . ASN A 1 303 ? 2.485 -3.376 15.329 1.00 95.94 303 ASN A CA 1
ATOM 2397 C C . ASN A 1 303 ? 3.003 -2.447 14.213 1.00 95.94 303 ASN A C 1
ATOM 2399 O O . ASN A 1 303 ? 3.539 -1.371 14.487 1.00 95.94 303 ASN A O 1
ATOM 2403 N N . ARG A 1 304 ? 2.897 -2.870 12.952 1.00 94.94 304 ARG A N 1
ATOM 2404 C CA . ARG A 1 304 ? 3.285 -2.115 11.760 1.00 94.94 304 ARG A CA 1
ATOM 2405 C C . ARG A 1 304 ? 2.102 -1.580 10.973 1.00 94.94 304 ARG A C 1
ATOM 2407 O O . ARG A 1 304 ? 2.331 -0.970 9.941 1.00 94.94 304 ARG A O 1
ATOM 2414 N N . LEU A 1 305 ? 0.872 -1.773 11.427 1.00 95.19 305 LEU A N 1
ATOM 2415 C CA . LEU A 1 305 ? -0.288 -1.165 10.790 1.00 95.19 305 LEU A CA 1
ATOM 2416 C C . LEU A 1 305 ? -0.656 0.123 11.522 1.00 95.19 305 LEU A C 1
ATOM 2418 O O . LEU A 1 305 ? -0.720 0.143 12.747 1.00 95.19 305 LEU A O 1
ATOM 2422 N N . LEU A 1 306 ? -0.895 1.191 10.767 1.00 97.00 306 LEU A N 1
ATOM 2423 C CA . LEU A 1 306 ? -1.549 2.401 11.255 1.00 97.00 306 LEU A CA 1
ATOM 2424 C C . LEU A 1 306 ? -2.859 2.572 10.486 1.00 97.00 306 LEU A C 1
ATOM 2426 O 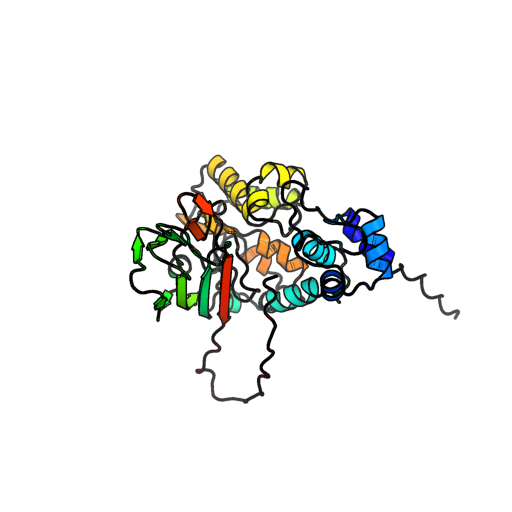O . LEU A 1 306 ? -2.812 2.990 9.327 1.00 97.00 306 LEU A O 1
ATOM 2430 N N . PRO A 1 307 ? -4.010 2.230 11.081 1.00 97.44 307 PRO A N 1
ATOM 2431 C CA . PRO A 1 307 ? -5.301 2.389 10.432 1.00 97.44 307 PRO A CA 1
ATOM 2432 C C . PRO A 1 307 ? -5.651 3.859 10.230 1.00 97.44 307 PRO A C 1
ATOM 2434 O O . PRO A 1 307 ? -5.271 4.728 11.016 1.00 97.44 307 PRO A O 1
ATOM 2437 N N . ALA A 1 308 ? -6.418 4.119 9.182 1.00 97.62 308 ALA A N 1
ATOM 2438 C CA . ALA A 1 308 ? -7.156 5.348 8.991 1.00 97.62 308 ALA A CA 1
ATOM 2439 C C . ALA A 1 308 ? -8.658 5.047 8.982 1.00 97.62 308 ALA A C 1
ATOM 2441 O O . ALA A 1 308 ? -9.084 3.923 8.704 1.00 97.62 308 ALA A O 1
ATOM 2442 N N . ALA A 1 309 ? -9.466 6.064 9.252 1.00 96.94 309 ALA A N 1
ATOM 2443 C CA . ALA A 1 309 ? -10.918 5.996 9.199 1.00 96.94 309 ALA A CA 1
ATOM 2444 C C . ALA A 1 309 ? -11.416 6.024 7.740 1.00 96.94 309 ALA A C 1
ATOM 2446 O O . ALA A 1 309 ? -12.066 6.966 7.289 1.00 96.94 309 ALA A O 1
ATOM 2447 N N . MET A 1 310 ? -11.007 5.020 6.963 1.00 97.00 310 MET A N 1
ATOM 2448 C CA . MET A 1 310 ? -11.269 4.923 5.533 1.00 97.00 310 MET A CA 1
ATOM 2449 C C . MET A 1 310 ? -11.326 3.459 5.088 1.00 97.00 310 MET A C 1
ATOM 2451 O O . MET A 1 310 ? -10.523 2.634 5.533 1.00 97.00 310 MET A O 1
ATOM 2455 N N . ALA A 1 311 ? -12.266 3.155 4.194 1.00 97.56 311 ALA A N 1
ATOM 2456 C CA . ALA A 1 311 ? -12.343 1.875 3.494 1.00 97.56 311 ALA A CA 1
ATOM 2457 C C . ALA A 1 311 ? -11.217 1.745 2.449 1.00 97.56 311 ALA A C 1
ATOM 2459 O O . ALA A 1 311 ? -10.578 2.736 2.084 1.00 97.56 311 ALA A O 1
ATOM 2460 N N . ALA A 1 312 ? -10.961 0.531 1.958 1.00 97.25 312 ALA A N 1
ATOM 2461 C CA . ALA A 1 312 ? -9.877 0.272 1.002 1.00 97.25 312 ALA A CA 1
ATOM 2462 C C . ALA A 1 312 ? -10.024 1.060 -0.316 1.00 97.25 312 ALA A C 1
ATOM 2464 O O . ALA A 1 312 ? -9.033 1.537 -0.870 1.00 97.25 312 ALA A O 1
ATOM 2465 N N . ASP A 1 313 ? -11.253 1.247 -0.791 1.00 95.88 313 ASP A N 1
ATOM 2466 C CA . ASP A 1 313 ? -11.608 2.003 -1.998 1.00 95.88 313 ASP A CA 1
ATOM 2467 C C . ASP A 1 313 ? -11.812 3.509 -1.752 1.00 95.88 313 ASP A C 1
ATOM 2469 O O . ASP A 1 313 ? -12.041 4.286 -2.677 1.00 95.88 313 ASP A O 1
ATOM 2473 N N . GLY A 1 314 ? -11.685 3.952 -0.503 1.00 95.25 314 GLY A N 1
ATOM 2474 C CA . GLY A 1 314 ? -11.853 5.346 -0.136 1.00 95.25 314 GLY A CA 1
ATOM 2475 C C . GLY A 1 314 ? -10.617 6.206 -0.412 1.00 95.25 314 GLY A C 1
ATOM 2476 O O . GLY A 1 314 ? -9.465 5.769 -0.300 1.00 95.25 314 GLY A O 1
ATOM 2477 N N . LEU A 1 315 ? -10.851 7.480 -0.734 1.00 93.81 315 LEU A N 1
ATOM 2478 C CA . LEU A 1 315 ? -9.798 8.475 -0.931 1.00 93.81 315 LEU A CA 1
ATOM 2479 C C . LEU A 1 315 ? -9.280 8.991 0.417 1.00 93.81 315 LEU A C 1
ATOM 2481 O O . LEU A 1 315 ? -9.984 9.689 1.141 1.00 93.81 315 LEU A O 1
ATOM 2485 N N . MET A 1 316 ? -8.014 8.699 0.727 1.00 94.88 316 MET A N 1
ATOM 2486 C CA . MET A 1 316 ? -7.370 9.132 1.977 1.00 94.88 316 MET A CA 1
ATOM 2487 C C . MET A 1 316 ? -7.330 10.658 2.136 1.00 94.88 316 MET A C 1
ATOM 2489 O O . MET A 1 316 ? -7.373 11.161 3.254 1.00 94.88 316 MET A O 1
ATOM 2493 N N . ALA A 1 317 ? -7.209 11.386 1.025 1.00 96.81 317 ALA A N 1
ATOM 2494 C CA . ALA A 1 317 ? -7.190 12.838 1.003 1.00 96.81 317 ALA A CA 1
ATOM 2495 C C . ALA A 1 317 ? -7.963 13.352 -0.209 1.00 96.81 317 ALA A C 1
ATOM 2497 O O . ALA A 1 317 ? -7.814 12.820 -1.312 1.00 96.81 317 ALA A O 1
ATOM 2498 N N . THR A 1 318 ? -8.741 14.411 -0.015 1.00 97.06 318 THR A N 1
ATOM 2499 C CA . THR A 1 318 ? -9.436 15.106 -1.102 1.00 97.06 318 THR A CA 1
ATOM 2500 C C . THR A 1 318 ? -9.159 16.598 -1.037 1.00 97.06 318 THR A C 1
ATOM 2502 O O . THR A 1 318 ? -8.858 17.153 0.024 1.00 97.06 318 THR A O 1
ATOM 2505 N N . HIS A 1 319 ? -9.244 17.251 -2.191 1.00 97.56 319 HIS A N 1
ATOM 2506 C CA . HIS A 1 319 ? -9.133 18.692 -2.295 1.00 97.56 319 HIS A CA 1
ATOM 2507 C C . HIS A 1 319 ? -10.142 19.207 -3.315 1.00 97.56 319 HIS A C 1
ATOM 2509 O O . HIS A 1 319 ? -10.205 18.713 -4.437 1.00 97.56 319 HIS A O 1
ATOM 2515 N N . ARG A 1 320 ? -10.925 20.211 -2.931 1.00 97.19 320 ARG A N 1
ATOM 2516 C CA . ARG A 1 320 ? -11.791 20.954 -3.842 1.00 97.19 320 ARG A CA 1
ATOM 2517 C C . ARG A 1 320 ? -11.176 22.322 -4.083 1.00 97.19 320 ARG A C 1
ATOM 2519 O O . ARG A 1 320 ? -10.833 23.018 -3.134 1.00 97.19 320 ARG A O 1
ATOM 2526 N N . CYS A 1 321 ? -11.027 22.709 -5.343 1.00 95.44 321 CYS A N 1
ATOM 2527 C CA . CYS A 1 321 ? -10.345 23.934 -5.742 1.00 95.44 321 CYS A CA 1
ATOM 2528 C C . CYS A 1 321 ? -11.056 24.587 -6.928 1.00 95.44 321 CYS A C 1
ATOM 2530 O O . CYS A 1 321 ? -11.209 23.968 -7.984 1.00 95.44 321 CYS A O 1
ATOM 2532 N N . GLY A 1 322 ? -11.499 25.841 -6.772 1.00 92.25 322 GLY A N 1
ATOM 2533 C CA . GLY A 1 322 ? -12.245 26.536 -7.826 1.00 92.25 322 GLY A CA 1
ATOM 2534 C C . GLY A 1 322 ? -13.525 25.791 -8.218 1.00 92.25 322 GLY A C 1
ATOM 2535 O O . GLY A 1 322 ? -13.840 25.669 -9.400 1.00 92.25 322 GLY A O 1
ATOM 2536 N N . GLY A 1 323 ? -14.212 25.214 -7.228 1.00 91.31 323 GLY A N 1
ATOM 2537 C CA . GLY A 1 323 ? -15.460 24.476 -7.420 1.00 91.31 323 GLY A CA 1
ATOM 2538 C C . GLY A 1 323 ? -15.328 23.049 -7.967 1.00 91.31 323 GLY A C 1
ATOM 2539 O O . GLY A 1 323 ? -16.365 22.412 -8.133 1.00 91.31 323 GLY A O 1
ATOM 2540 N N . ARG A 1 324 ? -14.113 22.538 -8.217 1.00 93.69 324 ARG A N 1
ATOM 2541 C CA . ARG A 1 324 ? -13.868 21.186 -8.754 1.00 93.69 324 ARG A CA 1
ATOM 2542 C C . ARG A 1 324 ? -13.080 20.323 -7.781 1.00 93.69 324 ARG A C 1
ATOM 2544 O O . ARG A 1 324 ? -12.175 20.834 -7.124 1.00 93.69 324 ARG A O 1
ATOM 2551 N N . ASP A 1 325 ? -13.375 19.031 -7.758 1.00 94.62 325 ASP A N 1
ATOM 2552 C CA . ASP A 1 325 ? -12.558 18.057 -7.043 1.00 94.62 325 ASP A CA 1
ATOM 2553 C C . ASP A 1 325 ? -11.273 17.785 -7.826 1.00 94.62 325 ASP A C 1
ATOM 2555 O O . ASP A 1 325 ? -11.282 17.561 -9.038 1.00 94.62 325 ASP A O 1
ATOM 2559 N N . VAL A 1 326 ? -10.153 17.845 -7.120 1.00 92.94 326 VAL A N 1
ATOM 2560 C CA . VAL A 1 326 ? -8.814 17.578 -7.632 1.00 92.94 326 VAL A CA 1
ATOM 2561 C C . VAL A 1 326 ? -8.085 16.677 -6.642 1.00 92.94 326 VAL A C 1
ATOM 2563 O O . VAL A 1 326 ? -8.212 16.825 -5.426 1.00 92.94 326 VAL A O 1
ATOM 2566 N N . THR A 1 327 ? -7.289 15.737 -7.142 1.00 92.75 327 THR A N 1
AT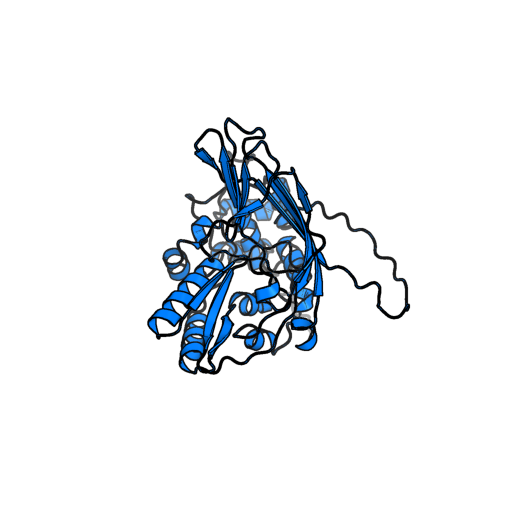OM 2567 C CA . THR A 1 327 ? -6.462 14.903 -6.268 1.00 92.75 327 THR A CA 1
ATOM 2568 C C . THR A 1 327 ? -5.325 15.757 -5.700 1.00 92.75 327 THR A C 1
ATOM 2570 O O . THR A 1 327 ? -4.498 16.247 -6.476 1.00 92.75 327 THR A O 1
ATOM 2573 N N . PRO A 1 328 ? -5.253 15.974 -4.372 1.00 96.25 328 PRO A N 1
ATOM 2574 C CA . PRO A 1 328 ? -4.160 16.739 -3.794 1.00 96.25 328 PRO A CA 1
ATOM 2575 C C . PRO A 1 328 ? -2.836 16.004 -3.993 1.00 96.25 328 PRO A C 1
ATOM 2577 O O . PRO A 1 328 ? -2.770 14.773 -3.934 1.00 96.25 328 PRO A O 1
ATOM 2580 N N . ARG A 1 329 ? -1.747 16.760 -4.151 1.00 94.94 329 ARG A N 1
ATOM 2581 C CA . ARG A 1 329 ? -0.409 16.195 -3.971 1.00 94.94 329 ARG A CA 1
ATOM 2582 C C . ARG A 1 329 ? -0.262 15.874 -2.486 1.00 94.94 329 ARG A C 1
ATOM 2584 O O . ARG A 1 329 ? -0.444 16.752 -1.645 1.00 94.94 329 ARG A O 1
ATOM 2591 N N . ARG A 1 330 ? 0.054 14.621 -2.170 1.00 95.00 330 ARG A N 1
ATOM 2592 C CA . ARG A 1 330 ? 0.243 14.142 -0.798 1.00 95.00 330 ARG A CA 1
ATOM 2593 C C . ARG A 1 330 ? 1.676 13.683 -0.612 1.00 95.00 330 ARG A C 1
ATOM 2595 O O . ARG A 1 330 ? 2.145 12.820 -1.351 1.00 95.00 330 ARG A O 1
ATOM 2602 N N . LYS A 1 331 ? 2.326 14.192 0.427 1.00 94.62 331 LYS A N 1
ATOM 2603 C CA . LYS A 1 331 ? 3.587 13.661 0.936 1.00 94.62 331 LYS A CA 1
ATOM 2604 C C . LYS A 1 331 ? 3.369 13.184 2.362 1.00 94.62 331 LYS A C 1
ATOM 2606 O O . LYS A 1 331 ? 2.985 13.969 3.221 1.00 94.62 331 LYS A O 1
ATOM 2611 N N . THR A 1 332 ? 3.622 11.908 2.610 1.00 94.88 332 THR A N 1
ATOM 2612 C CA . THR A 1 332 ? 3.574 11.325 3.951 1.00 94.88 332 THR A CA 1
ATOM 2613 C C . THR A 1 332 ? 4.970 10.861 4.322 1.00 94.88 332 THR A C 1
ATOM 2615 O O . THR A 1 332 ? 5.670 10.302 3.487 1.00 94.88 332 THR A O 1
ATOM 2618 N N . MET A 1 333 ? 5.374 11.134 5.556 1.00 95.00 333 MET A N 1
ATOM 2619 C CA . MET A 1 333 ? 6.627 10.675 6.131 1.00 95.00 333 MET A CA 1
ATOM 2620 C C . MET A 1 333 ? 6.363 10.133 7.525 1.00 95.00 333 MET A C 1
ATOM 2622 O O . MET A 1 333 ? 5.906 10.890 8.375 1.00 95.00 333 MET A O 1
ATOM 2626 N N . ILE A 1 334 ? 6.683 8.868 7.776 1.00 95.00 334 ILE A N 1
ATOM 2627 C CA . ILE A 1 334 ? 6.533 8.198 9.066 1.00 95.00 334 ILE A CA 1
ATOM 2628 C C . ILE A 1 334 ? 7.861 7.532 9.425 1.00 95.00 334 ILE A C 1
ATOM 2630 O O . ILE A 1 334 ? 8.391 6.683 8.711 1.00 95.00 334 ILE A O 1
ATOM 2634 N N . ARG A 1 335 ? 8.443 7.924 10.557 1.00 94.38 335 ARG A N 1
ATOM 2635 C CA . ARG A 1 335 ? 9.771 7.469 10.982 1.00 94.38 335 ARG A CA 1
ATOM 2636 C C . ARG A 1 335 ? 9.704 6.833 12.351 1.00 94.38 335 ARG A C 1
ATOM 2638 O O . ARG A 1 335 ? 9.116 7.388 13.271 1.00 94.38 335 ARG A O 1
ATOM 2645 N N . ARG A 1 336 ? 10.364 5.684 12.506 1.00 94.12 336 ARG A N 1
ATOM 2646 C CA . ARG A 1 336 ? 10.489 5.029 13.811 1.00 94.12 336 ARG A CA 1
ATOM 2647 C C . ARG A 1 336 ? 11.284 5.930 14.754 1.00 94.12 336 ARG A C 1
ATOM 2649 O O . ARG A 1 336 ? 12.398 6.338 14.419 1.00 94.12 336 ARG A O 1
ATOM 2656 N N . ARG A 1 337 ? 10.745 6.187 15.944 1.00 93.88 337 ARG A N 1
ATOM 2657 C CA . ARG A 1 337 ? 11.498 6.765 17.056 1.00 93.88 337 ARG A CA 1
ATOM 2658 C C . ARG A 1 337 ? 12.329 5.653 17.677 1.00 93.88 337 ARG A C 1
ATOM 2660 O O . ARG A 1 337 ? 11.810 4.609 18.064 1.00 93.88 337 ARG A O 1
ATOM 2667 N N . LEU A 1 338 ? 13.638 5.854 17.744 1.00 86.19 338 LEU A N 1
ATOM 2668 C CA . LEU A 1 338 ? 14.483 4.991 18.557 1.00 86.19 338 LEU A CA 1
ATOM 2669 C C . LEU A 1 338 ? 14.256 5.406 20.010 1.00 86.19 338 LEU A C 1
ATOM 2671 O O . LEU A 1 338 ? 14.414 6.584 20.332 1.00 86.19 338 LEU A O 1
ATOM 2675 N N . SER A 1 339 ? 13.823 4.466 20.853 1.00 71.56 339 SER A N 1
ATOM 2676 C CA . SER A 1 339 ? 13.686 4.732 22.285 1.00 71.56 339 SER A CA 1
ATOM 2677 C C . SER A 1 339 ? 15.038 5.186 22.830 1.00 71.56 339 SER A C 1
ATOM 2679 O O . SER A 1 339 ? 16.054 4.520 22.620 1.00 71.56 339 SER A O 1
ATOM 2681 N N . THR A 1 340 ? 15.050 6.332 23.506 1.00 65.25 340 THR A N 1
ATOM 2682 C CA . THR A 1 340 ? 16.223 6.830 24.232 1.00 65.25 340 THR A CA 1
ATOM 2683 C C . THR A 1 340 ? 16.472 6.051 25.522 1.00 65.25 340 THR A C 1
ATOM 2685 O O . THR A 1 340 ? 17.544 6.190 26.101 1.00 65.25 340 THR A O 1
ATOM 2688 N N . ASP A 1 341 ? 15.531 5.194 25.933 1.00 54.12 341 ASP A N 1
ATOM 2689 C CA . ASP A 1 341 ? 15.556 4.471 27.210 1.00 54.12 341 ASP A CA 1
ATOM 2690 C C . ASP A 1 341 ? 16.193 3.075 27.098 1.00 54.12 341 ASP A C 1
ATOM 2692 O O . ASP A 1 341 ? 16.039 2.223 27.976 1.00 54.12 341 ASP A O 1
ATOM 2696 N N . GLY A 1 342 ? 16.942 2.816 26.021 1.00 47.97 342 GLY A N 1
ATOM 2697 C CA . GLY A 1 342 ? 17.854 1.677 25.990 1.00 47.97 342 GLY A CA 1
ATOM 2698 C C . GLY A 1 342 ? 18.926 1.832 27.080 1.00 47.97 342 GLY A C 1
ATOM 2699 O O . GLY A 1 342 ? 19.413 2.946 27.287 1.00 47.97 342 GLY A O 1
ATOM 2700 N N . PRO A 1 343 ? 19.330 0.755 27.783 1.00 45.50 343 PRO A N 1
ATOM 2701 C CA . PRO A 1 343 ? 20.436 0.835 28.731 1.00 45.50 343 PRO A CA 1
ATOM 2702 C C . PRO A 1 343 ? 21.651 1.416 28.005 1.00 45.50 343 PRO A C 1
ATOM 2704 O O . PRO A 1 343 ? 22.021 0.922 26.941 1.00 45.50 343 PRO A O 1
ATOM 2707 N N . ALA A 1 344 ? 22.225 2.489 28.556 1.00 45.00 344 ALA A N 1
ATOM 2708 C CA . ALA A 1 344 ? 23.361 3.214 27.997 1.00 45.00 344 ALA A CA 1
ATOM 2709 C C . ALA A 1 344 ? 24.523 2.250 27.689 1.00 45.00 344 ALA A C 1
ATOM 2711 O O . ALA A 1 344 ? 25.332 1.923 28.554 1.00 45.00 344 ALA A O 1
ATOM 2712 N N . GLY A 1 345 ? 24.578 1.748 26.457 1.00 44.16 345 GLY A N 1
ATOM 2713 C CA . GLY A 1 345 ? 25.470 0.666 26.069 1.00 44.16 345 GLY A CA 1
ATOM 2714 C C . GLY A 1 345 ? 25.766 0.714 24.578 1.00 44.16 345 GLY A C 1
ATOM 2715 O O . GLY A 1 345 ? 25.005 0.206 23.763 1.00 44.16 345 GLY A O 1
ATOM 2716 N N . SER A 1 346 ? 26.921 1.293 24.252 1.00 38.94 346 SER A N 1
ATOM 2717 C CA . SER A 1 346 ? 27.554 1.396 22.928 1.00 38.94 346 SER A CA 1
ATOM 2718 C C . SER A 1 346 ? 26.916 2.378 21.931 1.00 38.94 346 SER A C 1
ATOM 2720 O O . SER A 1 346 ? 26.040 2.063 21.131 1.00 38.94 346 SER A O 1
ATOM 2722 N N . ALA A 1 347 ? 27.448 3.601 21.943 1.00 39.22 347 ALA A N 1
ATOM 2723 C CA . ALA A 1 347 ? 27.296 4.572 20.871 1.00 39.22 347 ALA A CA 1
ATOM 2724 C C . ALA A 1 347 ? 28.037 4.080 19.612 1.00 39.22 347 ALA A C 1
ATOM 2726 O O . ALA A 1 347 ? 29.240 4.283 19.462 1.00 39.22 347 ALA A O 1
ATOM 2727 N N . GLY A 1 348 ? 27.319 3.412 18.711 1.00 35.56 348 GLY A N 1
ATOM 2728 C CA . GLY A 1 348 ? 27.718 3.269 17.313 1.00 35.56 348 GLY A CA 1
ATOM 2729 C C . GLY A 1 348 ? 27.197 4.467 16.523 1.00 35.56 348 GLY A C 1
ATOM 2730 O O . GLY A 1 348 ? 25.996 4.728 16.523 1.00 35.56 348 GLY A O 1
ATOM 2731 N N . ALA A 1 349 ? 28.093 5.217 15.882 1.00 36.88 349 ALA A N 1
ATOM 2732 C CA . ALA A 1 349 ? 27.764 6.395 15.088 1.00 36.88 349 ALA A CA 1
ATOM 2733 C C . ALA A 1 349 ? 26.744 6.064 13.980 1.00 36.88 349 ALA A C 1
ATOM 2735 O O . ALA A 1 349 ? 27.057 5.366 13.016 1.00 36.88 349 ALA A O 1
ATOM 2736 N N . ALA A 1 350 ? 25.520 6.579 14.109 1.00 37.00 350 ALA A N 1
ATOM 2737 C CA . ALA A 1 350 ? 24.521 6.540 13.051 1.00 37.00 350 ALA A CA 1
ATOM 2738 C C . ALA A 1 350 ? 24.816 7.666 12.049 1.00 37.00 350 ALA A C 1
ATOM 2740 O O . ALA A 1 350 ? 24.580 8.841 12.326 1.00 37.00 350 ALA A O 1
ATOM 2741 N N . GLY A 1 351 ? 25.355 7.299 10.886 1.00 28.67 351 GLY A N 1
ATOM 2742 C CA . GLY A 1 351 ? 25.469 8.197 9.742 1.00 28.67 351 GLY A CA 1
ATOM 2743 C C . GLY A 1 351 ? 24.084 8.593 9.231 1.00 28.67 351 GLY A C 1
ATOM 2744 O O . GLY A 1 351 ? 23.226 7.746 8.979 1.00 28.67 351 GLY A O 1
ATOM 2745 N N . THR A 1 352 ? 23.861 9.892 9.072 1.00 28.75 352 THR A N 1
ATOM 2746 C CA . THR A 1 352 ? 22.681 10.468 8.431 1.00 28.75 352 THR A CA 1
ATOM 2747 C C . THR A 1 352 ? 22.717 10.182 6.930 1.00 28.75 352 THR A C 1
ATOM 2749 O O . THR A 1 352 ? 23.242 10.960 6.138 1.00 28.75 352 THR A O 1
ATOM 2752 N N . ALA A 1 353 ? 22.139 9.056 6.509 1.00 28.81 353 ALA A N 1
ATOM 2753 C CA . ALA A 1 353 ? 21.815 8.841 5.105 1.00 28.81 353 ALA A CA 1
ATOM 2754 C C . ALA A 1 353 ? 20.644 9.764 4.724 1.00 28.81 353 ALA A C 1
ATOM 2756 O O . ALA A 1 353 ? 19.480 9.471 5.003 1.00 28.81 353 ALA A O 1
ATOM 2757 N N . SER A 1 354 ? 20.965 10.903 4.107 1.00 26.02 354 SER A N 1
ATOM 2758 C CA . SER A 1 354 ? 20.005 11.706 3.351 1.00 26.02 354 SER A CA 1
ATOM 2759 C C . SER A 1 354 ? 19.561 10.884 2.145 1.00 26.02 354 SER A C 1
ATOM 2761 O O . SER A 1 354 ? 20.222 10.854 1.111 1.00 26.02 354 SER A O 1
ATOM 2763 N N . THR A 1 355 ? 18.463 10.155 2.297 1.00 29.84 355 THR A N 1
ATOM 2764 C CA . THR A 1 355 ? 17.728 9.628 1.155 1.00 29.84 355 THR A CA 1
ATOM 2765 C C . THR A 1 355 ? 16.982 10.810 0.553 1.00 29.84 355 THR A C 1
ATOM 2767 O O . THR A 1 355 ? 16.084 11.376 1.179 1.00 29.84 355 THR A O 1
ATOM 2770 N N . ALA A 1 356 ? 17.381 11.229 -0.651 1.00 27.94 356 ALA A N 1
ATOM 2771 C CA . ALA A 1 356 ? 16.481 11.972 -1.517 1.00 27.94 356 ALA A CA 1
ATOM 2772 C C . ALA A 1 356 ? 15.211 11.123 -1.606 1.00 27.94 356 ALA A C 1
ATOM 2774 O O . ALA A 1 356 ? 15.249 9.997 -2.100 1.00 27.94 356 ALA A O 1
ATOM 2775 N N . GLY A 1 357 ? 14.138 11.597 -0.976 1.00 28.09 357 GLY A N 1
ATOM 2776 C CA . GLY A 1 357 ? 12.884 10.871 -0.886 1.00 28.09 357 GLY A CA 1
ATOM 2777 C C . GLY A 1 357 ? 12.248 10.808 -2.262 1.00 28.09 357 GLY A C 1
ATOM 2778 O O . GLY A 1 357 ? 11.369 11.608 -2.565 1.00 28.09 357 GLY A O 1
ATOM 2779 N N . VAL A 1 358 ? 12.688 9.860 -3.086 1.00 31.12 358 VAL A N 1
ATOM 2780 C CA . VAL A 1 358 ? 11.834 9.294 -4.117 1.00 31.12 358 VAL A CA 1
ATOM 2781 C C . VAL A 1 358 ? 10.698 8.667 -3.325 1.00 31.12 358 VAL A C 1
ATOM 2783 O O . VAL A 1 358 ? 10.893 7.668 -2.633 1.00 31.12 358 VAL A O 1
ATOM 2786 N N . SER A 1 359 ? 9.540 9.327 -3.318 1.00 37.56 359 SER A N 1
ATOM 2787 C CA . SER A 1 359 ? 8.294 8.658 -2.956 1.00 37.56 359 SER A CA 1
ATOM 2788 C C . SER A 1 359 ? 8.102 7.591 -4.024 1.00 37.56 359 SER A C 1
ATOM 2790 O O . SER A 1 359 ? 7.576 7.882 -5.097 1.00 37.56 359 SER A O 1
ATOM 2792 N N . LEU A 1 360 ? 8.692 6.416 -3.787 1.00 37.81 360 LEU A N 1
ATOM 2793 C CA . LEU A 1 360 ? 8.501 5.245 -4.624 1.00 37.81 360 LEU A CA 1
ATOM 2794 C C . LEU A 1 360 ? 7.027 4.935 -4.613 1.00 37.81 360 LEU A C 1
ATOM 2796 O O . LEU A 1 360 ? 6.431 4.875 -3.516 1.00 37.81 360 LEU A O 1
#

Organism: Catenulispora acidiphila (strain DSM 44928 / JCM 14897 / NBRC 102108 / NRRL B-24433 / ID139908) (NCBI:txid479433)

pLDDT: mean 91.07, std 15.94, range [26.02, 98.81]

Radius of gyration: 22.03 Å; chains: 1; bounding box: 62×65×58 Å

Secondary structure (DSSP, 8-state):
-PPPPPP----HHHHHHHHHHHS-PPPGGG--EEEEHHHHHHHH---HHHHHHHHHTT--EESSTTS-EEEHHHHHHHHHHHT-S-SHHHHHHHHHTTTTTS-HHHHHS-EEEEEEEEEE-TTSS--SS-EEEEEPB-GGGGT-EEEEEEEESTT-EEETTEEEEESSS-EEEEEEEEE--B------HHHHHHHHHHHHTTPBP----HHHHH-HHHHHHTTB--HHHHHHHHHHHHHHTT--EEEEEEEEBTBSSEEEEEEEEE-TTS-EEEE-HHHHHHGGGSSS--TTHHHHTBTPBPTTEEEESS-TTS-SEEEEETTEEEPPEEEEEEEEPPPTTS-S----------------

Sequence (360 aa):
MTAAAPEAGVREADRWLDALERTYLVPEDHRVGYFDRVAALDMLRCGEEVLEELVKAGLPTLGESGAEWFDRFDLFNLALASGSQISVPEKAIKYALRWMHRGPRTWTERLDWTFVVDLSCPLDTCGADPEWSHAQMLPEAVGGELYDWKVEPEGARMVGDQLRYSGPGPLRFSGNVSTSGELMELRSPVLRKIIEDFFAVGYRWVRLPEPLQWEYQRLLDAGVSPCISASLFLAREFEAAGYPAITRRGWLLGMLDLSHSWVEVTDDDGVVKPIDPIFTWLTEYADKPHPDLAAASIGSRMNRLLPAAMAADGLMATHRCGGRDVTPRRKTMIRRRLSTDGPAGSAGAAGTASTAGVSL

Foldseek 3Di:
DDPDDPDPPDPLLNLLLVLLVPDDDADPVAFDFDDWPVRLCLQQVSDDVSVVSSVVSPQDWDDDPVGTGHGPQSSLSSSVSSPPCPGPNLVQLQQLQQQLQDDDCSQFDKFKKKKKKKWAAPVNWFAPWKKKKFFAWCQVVQVKDWPPKDKPDPPFDDDDRITMDTDIDTIMMIGMMMGGKFQDAQDDPQLVVLVVVVVVLPAAEGDGDLVVQVVLVVQVVVRHHYQLSVAVVSCVSCVVVVWHKFKWWFAQASRLRDIGIWMWTQGPVRDTFTAGQVQVNSVVSYDNGDPCRNNRNGGMRTRRTTTTPDGSSDDRMWMAGPNDIDNIDMDMDMGTDDDPPDDPDDDDDDDPDPDPDPSD